Protein AF-A0A397EEF5-F1 (afdb_monomer_lite)

Structure (mmCIF, N/CA/C/O backbone):
data_AF-A0A397EEF5-F1
#
_entry.id   AF-A0A397EEF5-F1
#
loop_
_atom_site.group_PDB
_atom_site.id
_atom_site.type_symbol
_atom_site.label_atom_id
_atom_site.label_alt_id
_atom_site.label_comp_id
_atom_site.label_asym_id
_atom_site.label_entity_id
_atom_site.label_seq_id
_atom_site.pdbx_PDB_ins_code
_atom_site.Cartn_x
_atom_site.Cartn_y
_atom_site.Cartn_z
_atom_site.occupancy
_atom_site.B_iso_or_equiv
_atom_site.auth_seq_id
_atom_site.auth_comp_id
_atom_site.auth_asym_id
_atom_site.auth_atom_id
_atom_site.pdbx_PDB_model_num
ATOM 1 N N . MET A 1 1 ? -71.066 -49.960 4.486 1.00 40.59 1 MET A N 1
ATOM 2 C CA . MET A 1 1 ? -69.698 -50.215 3.985 1.00 40.59 1 MET A CA 1
ATOM 3 C C . MET A 1 1 ? -69.022 -48.864 3.769 1.00 40.59 1 MET A C 1
ATOM 5 O O . MET A 1 1 ? -69.629 -48.015 3.135 1.00 40.59 1 MET A O 1
ATOM 9 N N . GLN A 1 2 ? -67.844 -48.652 4.364 1.00 65.31 2 GLN A N 1
ATOM 10 C CA . GLN A 1 2 ? -66.868 -47.582 4.034 1.00 65.31 2 GLN A CA 1
ATOM 11 C C . GLN A 1 2 ? -66.080 -47.990 2.756 1.00 65.31 2 GLN A C 1
ATOM 13 O O . GLN A 1 2 ? -66.296 -49.126 2.320 1.00 65.31 2 GLN A O 1
ATOM 18 N N . PRO A 1 3 ? -65.114 -47.209 2.207 1.00 64.38 3 PRO A N 1
ATOM 19 C CA . PRO A 1 3 ? -64.661 -45.832 2.497 1.00 64.38 3 PRO A CA 1
ATOM 20 C C . PRO A 1 3 ? -64.877 -44.898 1.265 1.00 64.38 3 PRO A C 1
ATOM 22 O O . PRO A 1 3 ? -65.662 -45.261 0.397 1.00 64.38 3 PRO A O 1
ATOM 25 N N . SER A 1 4 ? -64.338 -43.679 1.095 1.00 52.41 4 SER A N 1
ATOM 26 C CA . SER A 1 4 ? -63.338 -42.832 1.803 1.00 52.41 4 SER A CA 1
ATOM 27 C C . SER A 1 4 ? -63.838 -41.359 1.806 1.00 52.41 4 SER A C 1
ATOM 29 O O . SER A 1 4 ? -64.879 -41.094 1.215 1.00 52.41 4 SER A O 1
ATOM 31 N N . SER A 1 5 ? -63.274 -40.321 2.446 1.00 59.09 5 SER A N 1
ATOM 32 C CA . SER A 1 5 ? -61.927 -39.954 2.940 1.00 59.09 5 SER A CA 1
ATOM 33 C C . SER A 1 5 ? -60.843 -39.684 1.887 1.00 59.09 5 SER A C 1
ATOM 35 O O . SER A 1 5 ? -60.034 -40.560 1.620 1.00 59.09 5 SER A O 1
ATOM 37 N N . PHE A 1 6 ? -60.743 -38.441 1.399 1.00 47.97 6 PHE A N 1
ATOM 38 C CA . PHE A 1 6 ? -59.454 -37.798 1.083 1.00 47.97 6 PHE A CA 1
ATOM 39 C C . PHE A 1 6 ? -59.573 -36.271 1.219 1.00 47.97 6 PHE A C 1
ATOM 41 O O . PHE A 1 6 ? -60.069 -35.582 0.331 1.00 47.97 6 PHE A O 1
ATOM 48 N N . LEU A 1 7 ? -59.125 -35.743 2.362 1.00 47.44 7 LEU A N 1
ATOM 49 C CA . LEU A 1 7 ? -58.955 -34.305 2.576 1.00 47.44 7 LEU A CA 1
ATOM 50 C C . LEU A 1 7 ? -57.662 -33.856 1.884 1.00 47.44 7 LEU A C 1
ATOM 52 O O . LEU A 1 7 ? -56.569 -34.231 2.306 1.00 47.44 7 LEU A O 1
ATOM 56 N N . LEU A 1 8 ? -57.784 -33.043 0.834 1.00 49.38 8 LEU A N 1
ATOM 57 C CA . LEU A 1 8 ? -56.652 -32.385 0.178 1.00 49.38 8 LEU A CA 1
ATOM 58 C C . LEU A 1 8 ? -56.134 -31.235 1.054 1.00 49.38 8 LEU A C 1
ATOM 60 O O . LEU A 1 8 ? -56.490 -30.073 0.873 1.00 49.38 8 LEU A O 1
ATOM 64 N N . ALA A 1 9 ? -55.275 -31.570 2.015 1.00 50.44 9 ALA A N 1
ATOM 65 C CA . ALA A 1 9 ? -54.495 -30.593 2.763 1.00 50.44 9 ALA A CA 1
ATOM 66 C C . ALA A 1 9 ? -53.357 -30.050 1.877 1.00 50.44 9 ALA A C 1
ATOM 68 O O . ALA A 1 9 ? -52.237 -30.561 1.890 1.00 50.44 9 ALA A O 1
ATOM 69 N N . THR A 1 10 ? -53.640 -29.010 1.089 1.00 56.22 10 THR A N 1
ATOM 70 C CA . THR A 1 10 ? -52.622 -28.265 0.332 1.00 56.22 10 THR A CA 1
ATOM 71 C C . THR A 1 10 ? -51.736 -27.462 1.283 1.00 56.22 10 THR A C 1
ATOM 73 O O . THR A 1 10 ? -51.996 -26.293 1.569 1.00 56.22 10 THR A O 1
ATOM 76 N N . PHE A 1 11 ? -50.684 -28.104 1.789 1.00 54.25 11 PHE A N 1
ATOM 77 C CA . PHE A 1 11 ? -49.686 -27.487 2.658 1.00 54.25 11 PHE A CA 1
ATOM 78 C C . PHE A 1 11 ? -48.719 -26.635 1.821 1.00 54.25 11 PHE A C 1
ATOM 80 O O . PHE A 1 11 ? -47.690 -27.106 1.338 1.00 54.25 11 PHE A O 1
ATOM 87 N N . LEU A 1 12 ? -49.091 -25.371 1.605 1.00 54.84 12 LEU A N 1
ATOM 88 C CA . LEU A 1 12 ? -48.297 -24.382 0.873 1.00 54.84 12 LEU A CA 1
ATOM 89 C C . LEU A 1 12 ? -47.126 -23.903 1.749 1.00 54.84 12 LEU A C 1
ATOM 91 O O . LEU A 1 12 ? -47.186 -22.864 2.406 1.00 54.84 12 LEU A O 1
ATOM 95 N N . LEU A 1 13 ? -46.062 -24.708 1.789 1.00 52.44 13 LEU A N 1
ATOM 96 C CA . LEU A 1 13 ? -44.849 -24.419 2.549 1.00 52.44 13 LEU A CA 1
ATOM 97 C C . LEU A 1 13 ? -44.034 -23.317 1.848 1.00 52.44 13 LEU A C 1
ATOM 99 O O . LEU A 1 13 ? -43.149 -23.589 1.037 1.00 52.44 13 LEU A O 1
ATOM 103 N N . LEU A 1 14 ? -44.350 -22.060 2.163 1.00 52.53 14 LEU A N 1
ATOM 104 C CA . LEU A 1 14 ? -43.579 -20.888 1.749 1.00 52.53 14 LEU A CA 1
ATOM 105 C C . LEU A 1 14 ? -42.191 -20.913 2.409 1.00 52.53 14 LEU A C 1
ATOM 107 O O . LEU A 1 14 ? -41.997 -20.405 3.513 1.00 52.53 14 LEU A O 1
ATOM 111 N N . LEU A 1 15 ? -41.214 -21.502 1.715 1.00 56.50 15 LEU A N 1
ATOM 112 C CA . LEU A 1 15 ? -39.794 -21.397 2.051 1.00 56.50 15 LEU A CA 1
ATOM 113 C C . LEU A 1 15 ? -39.304 -19.972 1.758 1.00 56.50 15 LEU A C 1
ATOM 115 O O . LEU A 1 15 ? -38.720 -19.687 0.712 1.00 56.50 15 LEU A O 1
ATOM 119 N N . SER A 1 16 ? -39.543 -19.072 2.710 1.00 56.81 16 SER A N 1
ATOM 120 C CA . SER A 1 16 ? -38.928 -17.746 2.758 1.00 56.81 16 SER A CA 1
ATOM 121 C C . SER A 1 16 ? -37.421 -17.885 2.974 1.00 56.81 16 SER A C 1
ATOM 123 O O . SER A 1 16 ? -36.928 -17.807 4.097 1.00 56.81 16 SER A O 1
ATOM 125 N N . MET A 1 17 ? -36.686 -18.098 1.882 1.00 55.38 17 MET A N 1
ATOM 126 C CA . MET A 1 17 ? -35.225 -18.054 1.830 1.00 55.38 17 MET A CA 1
ATOM 127 C C . MET A 1 17 ? -34.759 -16.608 2.028 1.00 55.38 17 MET A C 1
ATOM 129 O O . MET A 1 17 ? -34.397 -15.915 1.079 1.00 55.38 17 MET A O 1
ATOM 133 N N . THR A 1 18 ? -34.804 -16.121 3.269 1.00 54.47 18 THR A N 1
ATOM 134 C CA . THR A 1 18 ? -34.247 -14.819 3.631 1.00 54.47 18 THR A CA 1
ATOM 135 C C . THR A 1 18 ? -32.727 -14.899 3.551 1.00 54.47 18 THR A C 1
ATOM 137 O O . THR A 1 18 ? -32.063 -15.258 4.525 1.00 54.47 18 THR A O 1
ATOM 140 N N . THR A 1 19 ? -32.167 -14.557 2.391 1.00 57.12 19 THR A N 1
ATOM 141 C CA . THR A 1 19 ? -30.731 -14.323 2.212 1.00 57.12 19 THR A CA 1
ATOM 142 C C 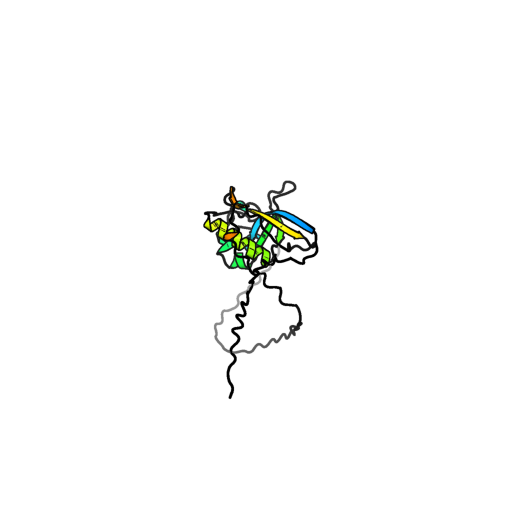. THR A 1 19 ? -30.337 -13.045 2.948 1.00 57.12 19 THR A C 1
ATOM 144 O O . THR A 1 19 ? -30.151 -11.985 2.348 1.00 57.12 19 THR A O 1
ATOM 147 N N . GLY A 1 20 ? -30.260 -13.132 4.275 1.00 51.75 20 GLY A N 1
ATOM 148 C CA . GLY A 1 20 ? -29.669 -12.094 5.100 1.00 51.75 20 GLY A CA 1
ATOM 149 C C . GLY A 1 20 ? -28.190 -11.998 4.759 1.00 51.75 20 GLY A C 1
ATOM 150 O O . GLY A 1 20 ? -27.433 -12.923 5.044 1.00 51.75 20 GLY A O 1
ATOM 151 N N . ALA A 1 21 ? -27.783 -10.889 4.145 1.00 56.00 21 ALA A N 1
ATOM 152 C CA . ALA A 1 21 ? -26.376 -10.560 4.001 1.00 56.00 21 ALA A CA 1
ATOM 153 C C . ALA A 1 21 ? -25.804 -10.328 5.405 1.00 56.00 21 ALA A C 1
ATOM 155 O O . ALA A 1 21 ? -25.990 -9.265 5.998 1.00 56.00 21 ALA A O 1
ATOM 156 N N . SER A 1 22 ? -25.151 -11.347 5.961 1.00 55.91 22 SER A N 1
ATOM 157 C CA . SER A 1 22 ? -24.428 -11.236 7.220 1.00 55.91 22 SER A CA 1
ATOM 158 C C . SER A 1 22 ? -23.254 -10.286 7.014 1.00 55.91 22 SER A C 1
ATOM 160 O O . SER A 1 22 ? -22.218 -10.681 6.478 1.00 55.91 22 SER A O 1
ATOM 162 N N . ALA A 1 23 ? -23.421 -9.028 7.427 1.00 54.56 23 ALA A N 1
ATOM 163 C CA . ALA A 1 23 ? -22.301 -8.113 7.580 1.00 54.56 23 ALA A CA 1
ATOM 164 C C . ALA A 1 23 ? -21.299 -8.779 8.529 1.00 54.56 23 ALA A C 1
ATOM 166 O O . ALA A 1 23 ? -21.629 -9.052 9.684 1.00 54.56 23 ALA A O 1
ATOM 167 N N . GLN A 1 24 ? -20.112 -9.107 8.022 1.00 57.53 24 GLN A N 1
ATOM 168 C CA . GLN A 1 24 ? -19.108 -9.823 8.795 1.00 57.53 24 GLN A CA 1
ATOM 169 C C . GLN A 1 24 ? -18.552 -8.879 9.865 1.00 57.53 24 GLN A C 1
ATOM 171 O O . GLN A 1 24 ? -17.662 -8.072 9.603 1.00 57.53 24 GLN A O 1
ATOM 176 N N . THR A 1 25 ? -19.116 -8.949 11.069 1.00 63.00 25 THR A N 1
ATOM 177 C CA . THR A 1 25 ? -18.685 -8.142 12.209 1.00 63.00 25 THR A CA 1
ATOM 178 C C . THR A 1 25 ? -17.287 -8.576 12.618 1.00 63.00 25 THR A C 1
ATOM 180 O O . THR A 1 25 ? -17.099 -9.669 13.149 1.00 63.00 25 THR A O 1
ATOM 183 N N . CYS A 1 26 ? -16.300 -7.728 12.350 1.00 80.44 26 CYS A N 1
ATOM 184 C CA . CYS A 1 26 ? -14.952 -7.934 12.848 1.00 80.44 26 CYS A CA 1
ATOM 185 C C . CYS A 1 26 ? -14.913 -7.650 14.356 1.00 80.44 26 CYS A C 1
ATOM 187 O O . CYS A 1 26 ? -15.355 -6.589 14.790 1.00 80.44 26 CYS A O 1
ATOM 189 N N . SER A 1 27 ? -14.385 -8.593 15.136 1.00 85.56 27 SER A N 1
ATOM 190 C CA . SER A 1 27 ? -14.403 -8.552 16.608 1.00 85.56 27 SER A CA 1
ATOM 191 C C . SER A 1 27 ? -13.091 -8.057 17.232 1.00 85.56 27 SER A C 1
ATOM 193 O O . SER A 1 27 ? -12.789 -8.421 18.364 1.00 85.56 27 SER A O 1
ATOM 195 N N . ALA A 1 28 ? -12.275 -7.291 16.501 1.00 90.12 28 ALA A N 1
ATOM 196 C CA . ALA A 1 28 ? -11.036 -6.745 17.055 1.00 90.12 28 ALA A CA 1
ATOM 197 C C . ALA A 1 28 ? -11.327 -5.570 18.000 1.00 90.12 28 ALA A C 1
ATOM 199 O O . ALA A 1 28 ? -12.116 -4.682 17.674 1.00 90.12 28 ALA A O 1
ATOM 200 N N . GLU A 1 29 ? -10.657 -5.550 19.150 1.00 93.19 29 GLU A N 1
ATOM 201 C CA . GLU A 1 29 ? -10.681 -4.425 20.085 1.00 93.19 29 GLU A CA 1
ATOM 202 C C . GLU A 1 29 ? -9.591 -3.415 19.711 1.00 93.19 29 GLU A C 1
ATOM 204 O O . GLU A 1 29 ? -8.467 -3.798 19.404 1.00 93.19 29 GLU A O 1
ATOM 209 N N . GLY A 1 30 ? -9.905 -2.119 19.734 1.00 95.19 30 GLY A N 1
ATOM 210 C CA . GLY A 1 30 ? -8.945 -1.076 19.382 1.00 95.19 30 GLY A CA 1
ATOM 211 C C . GLY A 1 30 ? -9.613 0.225 18.950 1.00 95.19 30 GLY A C 1
ATOM 212 O O . GLY A 1 30 ? -10.813 0.431 19.145 1.00 95.19 30 GLY A O 1
ATOM 213 N N . LYS A 1 31 ? -8.831 1.125 18.352 1.00 97.00 31 LYS A N 1
ATOM 214 C CA . LYS A 1 31 ? -9.325 2.383 17.778 1.00 97.00 31 LYS A CA 1
ATOM 215 C C . LYS A 1 31 ? -9.610 2.197 16.296 1.00 97.00 31 LYS A C 1
ATOM 217 O O . LYS A 1 31 ? -8.725 1.793 15.552 1.00 97.00 31 LYS A O 1
ATOM 222 N N . THR A 1 32 ? -10.801 2.572 15.840 1.00 97.25 32 THR A N 1
ATOM 223 C CA . THR A 1 32 ? -11.044 2.692 14.398 1.00 97.25 32 THR A CA 1
ATOM 224 C C . THR A 1 32 ? -10.199 3.833 13.836 1.00 97.25 32 THR A C 1
ATOM 226 O O . THR A 1 32 ? -10.309 4.973 14.292 1.00 97.25 32 THR A O 1
ATOM 229 N N . VAL A 1 33 ? -9.369 3.530 12.842 1.00 97.88 33 VAL A N 1
ATOM 230 C CA . VAL A 1 33 ? -8.491 4.483 12.154 1.00 97.88 33 VAL A CA 1
ATOM 231 C C . VAL A 1 33 ? -8.752 4.453 10.653 1.00 97.88 33 VAL A C 1
ATOM 233 O O . VAL A 1 33 ? -9.132 3.423 10.097 1.00 97.88 33 VAL A O 1
ATOM 236 N N . THR A 1 34 ? -8.503 5.581 9.991 1.00 98.19 34 THR A N 1
ATOM 237 C CA . THR A 1 34 ? -8.494 5.694 8.530 1.00 98.19 34 THR A CA 1
ATOM 238 C C . THR A 1 34 ? -7.192 6.359 8.107 1.00 98.19 34 THR A C 1
ATOM 240 O O . THR A 1 34 ? -6.797 7.374 8.682 1.00 98.19 34 THR A O 1
ATOM 243 N N . ALA A 1 35 ? -6.516 5.790 7.114 1.00 98.00 35 ALA A N 1
ATOM 244 C CA . ALA A 1 35 ? -5.244 6.279 6.605 1.00 98.00 35 ALA A CA 1
ATOM 245 C C . ALA A 1 35 ? -5.190 6.165 5.078 1.00 98.00 35 ALA A C 1
ATOM 247 O O . ALA A 1 35 ? -5.694 5.203 4.504 1.00 98.00 35 ALA A O 1
ATOM 248 N N . THR A 1 36 ? -4.546 7.130 4.428 1.00 98.06 36 THR A N 1
ATOM 249 C CA . THR A 1 36 ? -4.288 7.115 2.983 1.00 98.06 36 THR A CA 1
ATOM 250 C C . THR A 1 36 ? -2.792 6.979 2.745 1.00 98.06 36 THR A C 1
ATOM 252 O O . THR A 1 36 ? -1.993 7.589 3.456 1.00 98.06 36 THR A O 1
ATOM 255 N N . GLY A 1 37 ? -2.418 6.168 1.762 1.00 98.12 37 GLY A N 1
ATOM 256 C CA . GLY A 1 37 ? -1.029 5.826 1.488 1.00 98.12 37 GLY A CA 1
ATOM 257 C C . GLY A 1 37 ? -0.888 4.954 0.246 1.00 98.12 37 GLY A C 1
ATOM 258 O O . GLY A 1 37 ? -1.881 4.668 -0.422 1.00 98.12 37 GLY A O 1
ATOM 259 N N . PHE A 1 38 ? 0.332 4.509 -0.047 1.00 98.56 38 PHE A N 1
ATOM 260 C CA . PHE A 1 38 ? 0.569 3.480 -1.063 1.00 98.56 38 PHE A CA 1
ATOM 261 C C . PHE A 1 38 ? 0.560 2.095 -0.428 1.00 98.56 38 PHE A C 1
ATOM 263 O O . PHE A 1 38 ? 1.118 1.902 0.649 1.00 98.56 38 PHE A O 1
ATOM 270 N N . ILE A 1 39 ? -0.063 1.130 -1.095 1.00 98.56 39 ILE A N 1
ATOM 271 C CA . ILE A 1 39 ? 0.023 -0.277 -0.724 1.00 98.56 39 ILE A CA 1
ATOM 272 C C . ILE A 1 39 ? 1.176 -0.913 -1.505 1.00 98.56 39 ILE A C 1
ATOM 274 O O . ILE A 1 39 ? 1.250 -0.791 -2.728 1.00 98.56 39 ILE A O 1
ATOM 278 N N . MET A 1 40 ? 2.074 -1.585 -0.788 1.00 98.06 40 MET A N 1
ATOM 279 C CA . MET A 1 40 ? 3.280 -2.211 -1.336 1.00 98.06 40 MET A CA 1
ATOM 280 C C . MET A 1 40 ? 3.561 -3.544 -0.635 1.00 98.06 40 MET A C 1
ATOM 282 O O . MET A 1 40 ? 3.276 -3.691 0.556 1.00 98.06 40 MET A O 1
ATOM 286 N N . ASP A 1 41 ? 4.113 -4.512 -1.365 1.00 98.19 41 ASP A N 1
ATOM 287 C CA . ASP A 1 41 ? 4.530 -5.804 -0.821 1.00 98.19 41 ASP A CA 1
ATOM 288 C C . ASP A 1 41 ? 5.816 -5.728 0.009 1.00 98.19 41 ASP A C 1
ATOM 290 O O . ASP A 1 41 ? 6.724 -4.948 -0.289 1.00 98.19 41 ASP A O 1
ATOM 294 N N . ASN A 1 42 ? 5.889 -6.557 1.056 1.00 98.19 42 ASN A N 1
ATOM 295 C CA . ASN A 1 42 ? 7.040 -6.585 1.961 1.00 98.19 42 ASN A CA 1
ATOM 296 C C . ASN A 1 42 ? 8.336 -6.950 1.224 1.00 98.19 42 ASN A C 1
ATOM 298 O O . ASN A 1 42 ? 9.369 -6.349 1.496 1.00 98.19 42 ASN A O 1
ATOM 302 N N . LEU A 1 43 ? 8.286 -7.869 0.250 1.00 97.31 43 LEU A N 1
ATOM 303 C CA . LEU A 1 43 ? 9.478 -8.287 -0.490 1.00 97.31 43 LEU A CA 1
ATOM 304 C C . LEU A 1 43 ? 10.141 -7.121 -1.235 1.00 97.31 43 LEU A C 1
ATOM 306 O O . LEU A 1 43 ? 11.357 -6.967 -1.150 1.00 97.31 43 LEU A O 1
ATOM 310 N N . CYS A 1 44 ? 9.377 -6.285 -1.943 1.00 95.69 44 CYS A N 1
ATOM 311 C CA . CYS A 1 44 ? 9.954 -5.105 -2.586 1.00 95.69 44 CYS A CA 1
ATOM 312 C C . CYS A 1 44 ? 10.535 -4.128 -1.551 1.00 95.69 44 CYS A C 1
ATOM 314 O O . CYS A 1 44 ? 11.634 -3.618 -1.759 1.00 95.69 44 CYS A O 1
ATOM 316 N N . ILE A 1 45 ? 9.866 -3.909 -0.413 1.00 96.44 45 ILE A N 1
ATOM 317 C CA . ILE A 1 45 ? 10.398 -3.065 0.672 1.00 96.44 45 ILE A CA 1
ATOM 318 C C . ILE A 1 45 ? 11.756 -3.601 1.163 1.00 96.44 45 ILE A C 1
ATOM 320 O O . ILE A 1 45 ? 12.728 -2.843 1.195 1.00 96.44 45 ILE A O 1
ATOM 324 N N . ASP A 1 46 ? 11.848 -4.903 1.446 1.00 96.56 46 ASP A N 1
ATOM 325 C CA . ASP A 1 46 ? 13.057 -5.579 1.940 1.00 96.56 46 ASP A CA 1
ATOM 326 C C . ASP A 1 46 ? 14.210 -5.598 0.916 1.00 96.56 46 ASP A C 1
ATOM 328 O O . ASP A 1 46 ? 15.383 -5.554 1.292 1.00 96.56 46 ASP A O 1
ATOM 332 N N . LEU A 1 47 ? 13.902 -5.616 -0.388 1.00 94.38 47 LEU A N 1
ATOM 333 C CA . LEU A 1 47 ? 14.892 -5.513 -1.470 1.00 94.38 47 LEU A CA 1
ATOM 334 C C . LEU A 1 47 ? 15.506 -4.107 -1.612 1.00 94.38 47 LEU A C 1
ATOM 336 O O . LEU A 1 47 ? 16.475 -3.941 -2.361 1.00 94.38 47 LEU A O 1
ATOM 340 N N . VAL A 1 48 ? 14.970 -3.097 -0.912 1.00 91.94 48 VAL A N 1
ATOM 341 C CA . VAL A 1 48 ? 15.347 -1.666 -0.946 1.00 91.94 48 VAL A CA 1
ATOM 342 C C . VAL A 1 48 ? 15.092 -0.971 -2.292 1.00 91.94 48 VAL A C 1
ATOM 344 O O . VAL A 1 48 ? 14.740 0.207 -2.304 1.00 91.94 48 VAL A O 1
ATOM 347 N N . ASN A 1 49 ? 15.216 -1.675 -3.418 1.00 94.12 49 ASN A N 1
ATOM 348 C CA . ASN A 1 49 ? 14.870 -1.214 -4.762 1.00 94.12 49 ASN A CA 1
ATOM 349 C C . ASN A 1 49 ? 13.738 -2.071 -5.340 1.00 94.12 49 ASN A C 1
ATOM 351 O O . ASN A 1 49 ? 13.629 -3.255 -5.019 1.00 94.12 49 ASN A O 1
ATOM 355 N N . LEU A 1 50 ? 12.909 -1.475 -6.198 1.00 91.88 50 LEU A N 1
ATOM 356 C CA . LEU A 1 50 ? 11.765 -2.164 -6.797 1.00 91.88 50 LEU A CA 1
ATOM 357 C C . LEU A 1 50 ? 12.250 -3.325 -7.677 1.00 91.88 50 LEU A C 1
ATOM 359 O O . LEU A 1 50 ? 13.181 -3.165 -8.468 1.00 91.88 50 LEU A O 1
ATOM 363 N N . MET A 1 51 ? 11.621 -4.497 -7.561 1.00 89.94 51 MET A N 1
ATOM 364 C CA . MET A 1 51 ? 12.070 -5.696 -8.282 1.00 89.94 51 MET A CA 1
ATOM 365 C C . MET A 1 51 ? 11.884 -5.570 -9.807 1.00 89.94 51 MET A C 1
ATOM 367 O O . MET A 1 51 ? 12.679 -6.097 -10.584 1.00 89.94 51 MET A O 1
ATOM 371 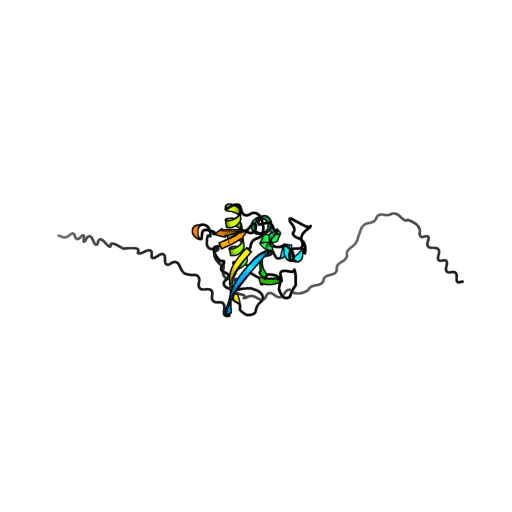N N . ASP A 1 52 ? 10.844 -4.852 -10.229 1.00 83.00 52 ASP A N 1
ATOM 372 C CA . ASP A 1 52 ? 10.501 -4.511 -11.613 1.00 83.00 52 ASP A CA 1
ATOM 373 C C . ASP A 1 52 ? 11.220 -3.249 -12.128 1.00 83.00 52 ASP A C 1
ATOM 375 O O . ASP A 1 52 ? 11.401 -3.090 -13.336 1.00 83.00 52 ASP A O 1
ATOM 379 N N . ASN A 1 53 ? 11.672 -2.368 -11.228 1.00 89.75 53 ASN A N 1
ATOM 380 C CA . ASN A 1 53 ? 12.452 -1.175 -11.557 1.00 89.75 53 ASN A CA 1
ATOM 381 C C . ASN A 1 53 ? 13.611 -0.947 -10.560 1.00 89.75 53 ASN A C 1
ATOM 383 O O . ASN A 1 53 ? 13.544 -0.044 -9.720 1.00 89.75 53 ASN A O 1
ATOM 387 N N . PRO A 1 54 ? 14.728 -1.691 -10.683 1.00 91.44 54 PRO A N 1
ATOM 388 C CA . PRO A 1 54 ? 15.821 -1.676 -9.704 1.00 91.44 54 PRO A CA 1
ATOM 389 C C . PRO A 1 54 ? 16.627 -0.365 -9.660 1.00 91.44 54 PRO A C 1
ATOM 391 O O . PRO A 1 54 ? 17.602 -0.272 -8.919 1.00 91.44 54 PRO A O 1
ATOM 394 N N . THR A 1 55 ? 16.248 0.649 -10.447 1.00 94.00 55 THR A N 1
ATOM 395 C CA . THR A 1 55 ? 16.826 2.003 -10.376 1.00 94.00 55 THR A CA 1
ATOM 396 C C . THR A 1 55 ? 16.131 2.909 -9.358 1.00 94.00 55 THR A C 1
ATOM 398 O O . THR A 1 55 ? 16.653 3.978 -9.043 1.00 94.00 55 THR A O 1
ATOM 401 N N . VAL A 1 56 ? 14.970 2.494 -8.841 1.00 93.69 56 VAL A N 1
ATOM 402 C CA . VAL A 1 56 ? 14.150 3.266 -7.903 1.00 93.69 56 VAL A CA 1
ATOM 403 C C . VAL A 1 56 ? 14.076 2.543 -6.564 1.00 93.69 56 VAL A C 1
ATOM 405 O O . VAL A 1 56 ? 13.738 1.359 -6.498 1.00 93.69 56 VAL A O 1
ATOM 408 N N . LYS A 1 57 ? 14.358 3.278 -5.485 1.00 94.31 57 LYS A N 1
ATOM 409 C CA . LYS A 1 57 ? 14.191 2.777 -4.122 1.00 94.31 57 LYS A CA 1
ATOM 410 C C . LYS A 1 57 ? 12.720 2.752 -3.731 1.00 94.31 57 LYS A C 1
ATOM 412 O O . LYS A 1 57 ? 11.979 3.704 -3.978 1.00 94.31 57 LYS A O 1
ATOM 417 N N . THR A 1 58 ? 12.324 1.695 -3.042 1.00 92.44 58 THR A N 1
ATOM 418 C CA . THR A 1 58 ? 10.921 1.367 -2.754 1.00 92.44 58 THR A CA 1
ATOM 419 C C . THR A 1 58 ? 10.220 2.396 -1.878 1.00 92.44 58 THR A C 1
ATOM 421 O O . THR A 1 58 ? 9.094 2.789 -2.170 1.00 92.44 58 THR A O 1
ATOM 424 N N . LEU A 1 59 ? 10.917 2.906 -0.862 1.00 96.06 59 LEU A N 1
ATOM 425 C CA . LEU A 1 59 ? 10.409 3.955 0.023 1.00 96.06 59 LEU A CA 1
ATOM 426 C C . LEU A 1 59 ? 10.637 5.386 -0.501 1.00 96.06 59 LEU A C 1
ATOM 428 O O . LEU A 1 59 ? 10.200 6.321 0.159 1.00 96.06 59 LEU A O 1
ATOM 432 N N . GLU A 1 60 ? 11.290 5.586 -1.655 1.00 95.62 60 GLU A N 1
ATOM 433 C CA . GLU A 1 60 ? 11.410 6.913 -2.300 1.00 95.62 60 GLU A CA 1
ATOM 434 C C . GLU A 1 60 ? 10.381 7.112 -3.425 1.00 95.62 60 GLU A C 1
ATOM 436 O O . GLU A 1 60 ? 9.901 8.229 -3.590 1.00 95.62 60 GLU A O 1
ATOM 441 N N . GLY A 1 61 ? 10.026 6.054 -4.169 1.00 93.81 61 GLY A N 1
ATOM 442 C CA . GLY A 1 61 ? 9.095 6.131 -5.307 1.00 93.81 61 GLY A CA 1
ATOM 443 C C . GLY A 1 61 ? 8.067 4.992 -5.376 1.00 93.81 61 GLY A C 1
ATOM 444 O O . GLY A 1 61 ? 8.063 4.243 -6.359 1.00 93.81 61 GLY A O 1
ATOM 445 N N . PRO A 1 62 ? 7.189 4.808 -4.371 1.00 96.19 62 PRO A N 1
ATOM 446 C CA . PRO A 1 62 ? 6.151 3.775 -4.408 1.00 96.19 62 PRO A CA 1
ATOM 447 C C . PRO A 1 62 ? 5.102 3.996 -5.512 1.00 96.19 62 PRO A C 1
ATOM 449 O O . PRO A 1 62 ? 4.422 3.050 -5.911 1.00 96.19 62 PRO A O 1
ATOM 452 N N . GLU A 1 63 ? 4.979 5.210 -6.052 1.00 96.19 63 GLU A N 1
ATOM 453 C CA . GLU A 1 63 ? 4.075 5.538 -7.158 1.00 96.19 63 GLU A CA 1
ATOM 454 C C . GLU A 1 63 ? 4.487 4.937 -8.512 1.00 96.19 63 GLU A C 1
ATOM 456 O O . GLU A 1 63 ? 3.657 4.879 -9.418 1.00 96.19 63 GLU A O 1
ATOM 461 N N . VAL A 1 64 ? 5.731 4.460 -8.660 1.00 96.31 64 VAL A N 1
ATOM 462 C CA . VAL A 1 64 ? 6.188 3.760 -9.877 1.00 96.31 64 VAL A CA 1
ATOM 463 C C . VAL A 1 64 ? 6.282 2.239 -9.722 1.00 96.31 64 VAL A C 1
ATOM 465 O O . VAL A 1 64 ? 6.653 1.572 -10.688 1.00 96.31 64 VAL A O 1
ATOM 468 N N . HIS A 1 65 ? 5.908 1.692 -8.558 1.00 96.31 65 HIS A N 1
ATOM 469 C CA . HIS A 1 65 ? 5.803 0.246 -8.320 1.00 96.31 65 HIS A CA 1
ATOM 470 C C . HIS A 1 65 ? 4.737 -0.377 -9.222 1.00 96.31 65 HIS A C 1
ATOM 472 O O . HIS A 1 65 ? 3.583 0.060 -9.184 1.00 96.31 65 HIS A O 1
ATOM 478 N N . SER A 1 66 ? 5.076 -1.371 -10.047 1.00 96.75 66 SER A N 1
ATOM 479 C CA . SER A 1 66 ? 4.079 -1.963 -10.941 1.00 96.75 66 SER A CA 1
ATOM 480 C C . SER A 1 66 ? 3.030 -2.775 -10.185 1.00 96.75 66 SER A C 1
ATOM 482 O O . SER A 1 66 ? 3.334 -3.638 -9.358 1.00 96.75 66 SER A O 1
ATOM 484 N N . ILE A 1 67 ? 1.769 -2.597 -10.585 1.00 97.25 67 ILE A N 1
ATOM 485 C CA . ILE A 1 67 ? 0.657 -3.432 -10.128 1.00 97.25 67 ILE A CA 1
ATOM 486 C C . ILE A 1 67 ? 0.914 -4.917 -10.447 1.00 97.25 67 ILE A C 1
ATOM 488 O O . ILE A 1 67 ? 0.446 -5.767 -9.699 1.00 97.25 67 ILE A O 1
ATOM 492 N N . HIS A 1 68 ? 1.721 -5.247 -11.468 1.00 95.94 68 HIS A N 1
ATOM 493 C CA . HIS A 1 68 ? 2.170 -6.615 -11.769 1.00 95.94 68 HIS A CA 1
ATOM 494 C C . HIS A 1 68 ? 2.771 -7.336 -10.546 1.00 95.94 68 HIS A C 1
ATOM 496 O O . HIS A 1 68 ? 2.415 -8.486 -10.268 1.00 95.94 68 HIS A O 1
ATOM 502 N N . CYS A 1 69 ? 3.615 -6.651 -9.768 1.00 96.56 69 CYS A N 1
ATOM 503 C CA . CYS A 1 69 ? 4.199 -7.197 -8.542 1.00 96.56 69 CYS A CA 1
ATOM 504 C C . CYS A 1 69 ? 3.138 -7.473 -7.468 1.00 96.56 69 CYS A C 1
ATOM 506 O O . CYS A 1 69 ? 3.189 -8.498 -6.793 1.00 96.56 69 CYS A O 1
ATOM 508 N N . LEU A 1 70 ? 2.117 -6.619 -7.376 1.00 97.62 70 LEU A N 1
ATOM 509 C CA . LEU A 1 70 ? 1.015 -6.750 -6.419 1.00 97.62 70 LEU A CA 1
ATOM 510 C C . LEU A 1 70 ? -0.027 -7.820 -6.795 1.00 97.62 70 LEU A C 1
ATOM 512 O O . LEU A 1 70 ? -0.950 -8.056 -6.012 1.00 97.62 70 LEU A O 1
ATOM 516 N N . VAL A 1 71 ? 0.048 -8.445 -7.977 1.00 97.81 71 VAL A N 1
ATOM 517 C CA . VAL A 1 71 ? -1.026 -9.339 -8.464 1.00 97.81 71 VAL A CA 1
ATOM 518 C C . VAL A 1 71 ? -0.555 -10.653 -9.093 1.00 97.81 71 VAL A C 1
ATOM 520 O O . VAL A 1 71 ? -1.221 -11.667 -8.867 1.00 97.81 71 VAL A O 1
ATOM 523 N N . ASP A 1 72 ? 0.558 -10.666 -9.834 1.00 96.94 72 ASP A N 1
ATOM 524 C CA . ASP A 1 72 ? 1.031 -11.845 -10.582 1.00 96.94 72 ASP A CA 1
ATOM 525 C C . ASP A 1 72 ? 2.324 -12.442 -10.008 1.00 96.94 72 ASP A C 1
ATOM 527 O O . ASP A 1 72 ? 2.523 -13.659 -10.056 1.00 96.94 72 ASP A O 1
ATOM 531 N N . VAL A 1 73 ? 3.224 -11.605 -9.477 1.00 97.38 73 VAL A N 1
ATOM 532 C CA . VAL A 1 73 ? 4.516 -12.063 -8.950 1.00 97.38 73 VAL A CA 1
ATOM 533 C C . VAL A 1 73 ? 4.293 -12.793 -7.630 1.00 97.38 73 VAL A C 1
ATOM 535 O O . VAL A 1 73 ? 4.150 -12.180 -6.573 1.00 97.38 73 VAL A O 1
ATOM 538 N N . LYS A 1 74 ? 4.295 -14.129 -7.683 1.00 97.62 74 LYS A N 1
ATOM 539 C CA . LYS A 1 74 ? 3.977 -14.976 -6.526 1.00 97.62 74 LYS A CA 1
ATOM 540 C C . LYS A 1 74 ? 4.788 -14.638 -5.269 1.00 97.62 74 LYS A C 1
ATOM 542 O O . LYS A 1 74 ? 4.205 -14.600 -4.198 1.00 97.62 74 LYS A O 1
ATOM 547 N N . SER A 1 75 ? 6.087 -14.361 -5.376 1.00 97.69 75 SER A N 1
ATOM 548 C CA . SER A 1 75 ? 6.924 -14.032 -4.211 1.00 97.69 75 SER A CA 1
ATOM 549 C C . SER A 1 75 ? 6.556 -12.696 -3.552 1.00 97.69 75 SER A C 1
ATOM 551 O O . SER A 1 75 ? 6.591 -12.600 -2.330 1.00 97.69 75 SER A O 1
ATOM 553 N N . CYS A 1 76 ? 6.150 -11.692 -4.335 1.00 97.81 76 CYS A N 1
ATOM 554 C CA . CYS A 1 76 ? 5.631 -10.419 -3.829 1.00 97.81 76 CYS A CA 1
ATOM 555 C C . CYS A 1 76 ? 4.262 -10.619 -3.160 1.00 97.81 76 CYS A C 1
ATOM 557 O O . CYS A 1 76 ? 4.073 -10.226 -2.011 1.00 97.81 76 CYS A O 1
ATOM 559 N N . VAL A 1 77 ? 3.340 -11.320 -3.829 1.00 98.31 77 VAL A N 1
ATOM 560 C CA . VAL A 1 77 ? 2.007 -11.667 -3.298 1.00 98.31 77 VAL A CA 1
ATOM 561 C C . VAL A 1 77 ? 2.101 -12.457 -1.984 1.00 98.31 77 VAL A C 1
ATOM 563 O O . VAL A 1 77 ? 1.447 -12.107 -1.002 1.00 98.31 77 VAL A O 1
ATOM 566 N N . ASP A 1 78 ? 2.930 -13.504 -1.946 1.00 98.25 78 ASP A N 1
ATOM 567 C CA . ASP A 1 78 ? 3.124 -14.362 -0.771 1.00 98.25 78 ASP A CA 1
ATOM 568 C C . ASP A 1 78 ? 3.780 -13.609 0.402 1.00 98.25 78 ASP A C 1
ATOM 570 O O . ASP A 1 78 ? 3.595 -14.002 1.553 1.00 98.25 78 ASP A O 1
ATOM 574 N N . SER A 1 79 ? 4.515 -12.519 0.136 1.00 98.44 79 SER A N 1
ATOM 575 C CA . SER A 1 79 ? 5.138 -11.693 1.182 1.00 98.44 79 SER A CA 1
ATOM 576 C C . SER A 1 79 ? 4.150 -10.817 1.961 1.00 98.44 79 SER A C 1
ATOM 578 O O . SER A 1 79 ? 4.537 -10.223 2.966 1.00 98.44 79 SER A O 1
ATOM 580 N N . LEU A 1 80 ? 2.874 -10.766 1.547 1.00 98.62 80 LEU A N 1
ATOM 581 C CA . LEU A 1 80 ? 1.834 -9.875 2.080 1.00 98.62 80 LEU A CA 1
ATOM 582 C C . LEU A 1 80 ? 2.162 -8.384 1.888 1.00 98.62 80 LEU A C 1
ATOM 584 O O . LEU A 1 80 ? 3.259 -8.008 1.473 1.00 98.62 80 LEU A O 1
ATOM 588 N N . TYR A 1 81 ? 1.182 -7.521 2.160 1.00 98.75 81 TYR A N 1
ATOM 589 C CA . TYR A 1 81 ? 1.257 -6.092 1.864 1.00 98.75 81 TYR A CA 1
ATOM 590 C C . TYR A 1 81 ? 1.227 -5.217 3.116 1.00 98.75 81 TYR A C 1
ATOM 592 O O . TYR A 1 81 ? 0.716 -5.582 4.181 1.00 98.75 81 TYR A O 1
ATOM 600 N N . THR A 1 82 ? 1.746 -4.012 2.933 1.00 98.62 82 THR A N 1
ATOM 601 C CA . THR A 1 82 ? 1.800 -2.930 3.913 1.00 98.62 82 THR A CA 1
ATOM 602 C C . THR A 1 82 ? 1.048 -1.718 3.374 1.00 98.62 82 THR A C 1
ATOM 604 O O . THR A 1 82 ? 0.896 -1.569 2.160 1.00 98.62 82 THR A O 1
ATOM 607 N N . LEU A 1 83 ? 0.596 -0.839 4.265 1.00 98.75 83 LEU A N 1
ATOM 608 C CA . LEU A 1 83 ? 0.221 0.529 3.924 1.00 98.75 83 LEU A CA 1
ATOM 609 C C . LEU A 1 83 ? 1.373 1.464 4.297 1.00 98.75 83 LEU A C 1
ATOM 611 O O . LEU A 1 83 ? 1.736 1.569 5.471 1.00 98.75 83 LEU A O 1
ATOM 615 N N . LEU A 1 84 ? 1.901 2.181 3.311 1.00 98.56 84 LEU A N 1
ATOM 616 C CA . LEU A 1 84 ? 2.945 3.184 3.471 1.00 98.56 84 LEU A CA 1
ATOM 617 C C . LEU A 1 84 ? 2.340 4.570 3.729 1.00 98.56 84 LEU A C 1
ATOM 619 O O . LEU A 1 84 ? 1.602 5.091 2.893 1.00 98.56 84 LEU A O 1
ATOM 623 N N . ALA A 1 85 ? 2.684 5.195 4.854 1.00 97.25 85 ALA A N 1
ATOM 624 C CA . ALA A 1 85 ? 2.405 6.606 5.104 1.00 97.25 85 ALA A CA 1
ATOM 625 C C . ALA A 1 85 ? 3.305 7.505 4.232 1.00 97.25 85 ALA A C 1
ATOM 627 O O . ALA A 1 85 ? 4.470 7.151 4.009 1.00 97.25 85 ALA A O 1
ATOM 628 N N . PRO A 1 86 ? 2.798 8.666 3.768 1.00 95.00 86 PRO A N 1
ATOM 629 C CA . PRO A 1 86 ? 3.605 9.651 3.053 1.00 95.00 86 PRO A CA 1
ATOM 630 C C . PRO A 1 86 ? 4.774 10.165 3.912 1.00 95.00 86 PRO A C 1
ATOM 632 O O . PRO A 1 86 ? 4.715 10.068 5.140 1.00 95.00 86 PRO A O 1
ATOM 635 N N . PRO A 1 87 ? 5.824 10.735 3.296 1.00 94.75 87 PRO A N 1
ATOM 636 C CA . PRO A 1 87 ? 6.948 11.292 4.036 1.00 94.75 87 PRO A CA 1
ATOM 637 C C . PRO A 1 87 ? 6.525 12.420 4.988 1.00 94.75 87 PRO A C 1
ATOM 639 O O . PRO A 1 87 ? 5.795 13.338 4.611 1.00 94.75 87 PRO A O 1
ATOM 642 N N . GLU A 1 88 ? 7.033 12.380 6.219 1.00 91.81 88 GLU A N 1
ATOM 643 C CA . GLU A 1 88 ? 6.811 13.404 7.246 1.00 91.81 88 GLU A CA 1
ATOM 644 C C . GLU A 1 88 ? 8.131 14.092 7.643 1.00 91.81 88 GLU A C 1
ATOM 646 O O . GLU A 1 88 ? 9.226 13.612 7.346 1.00 91.81 88 GLU A O 1
ATOM 651 N N . ASN A 1 89 ? 8.040 15.227 8.347 1.00 87.00 89 ASN A N 1
ATOM 652 C CA . ASN A 1 89 ? 9.177 15.916 8.983 1.00 87.00 89 ASN A CA 1
ATOM 653 C C . ASN A 1 89 ? 10.343 16.298 8.040 1.00 87.00 89 ASN A C 1
ATOM 655 O O . ASN A 1 89 ? 11.495 16.361 8.464 1.00 87.00 89 ASN A O 1
ATOM 659 N N . GLY A 1 90 ? 10.053 16.569 6.762 1.00 84.25 90 GLY A N 1
ATOM 660 C CA . GLY A 1 90 ? 11.066 16.923 5.757 1.00 84.25 90 GLY A CA 1
ATOM 661 C C . GLY A 1 90 ? 11.858 15.732 5.204 1.00 84.25 90 GLY A C 1
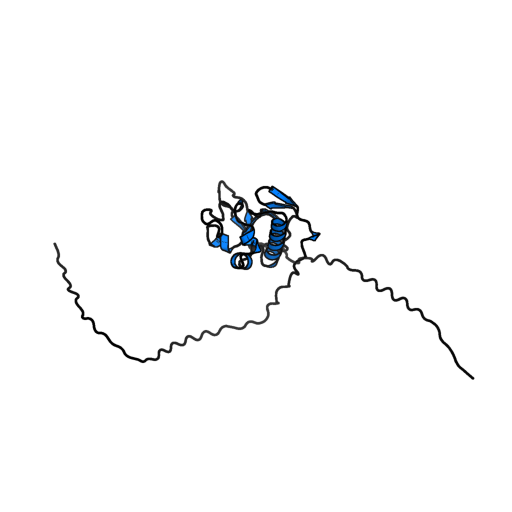ATOM 662 O O . GLY A 1 90 ? 12.840 15.932 4.493 1.00 84.25 90 GLY A O 1
ATOM 663 N N . SER A 1 91 ? 11.439 14.503 5.517 1.00 91.19 91 SER A N 1
ATOM 664 C CA . SER A 1 91 ? 11.895 13.293 4.834 1.00 91.19 91 SER A CA 1
ATOM 665 C C . SER A 1 91 ? 11.379 13.249 3.390 1.00 91.19 91 SER A C 1
ATOM 667 O O . SER A 1 91 ? 10.313 13.784 3.095 1.00 91.19 91 SER A O 1
ATOM 669 N N . ASN A 1 92 ? 12.096 12.534 2.520 1.00 91.00 92 ASN A N 1
ATOM 670 C CA . ASN A 1 92 ? 11.592 12.086 1.213 1.00 91.00 92 ASN A CA 1
ATOM 671 C C . ASN A 1 92 ? 11.150 10.608 1.240 1.00 91.00 92 ASN A C 1
ATOM 673 O O . ASN A 1 92 ? 10.698 10.086 0.228 1.00 91.00 92 ASN A O 1
ATOM 677 N N . LEU A 1 93 ? 11.316 9.925 2.380 1.00 95.31 93 LEU A N 1
ATOM 678 C CA . LEU A 1 93 ? 11.004 8.508 2.545 1.00 95.31 93 LEU A CA 1
ATOM 679 C C . LEU A 1 93 ? 9.589 8.306 3.077 1.00 95.31 93 LEU A C 1
ATOM 681 O O . LEU A 1 93 ? 9.239 8.828 4.139 1.00 95.31 93 LEU A O 1
ATOM 685 N N . TYR A 1 94 ? 8.824 7.483 2.367 1.00 97.38 94 TYR A N 1
ATOM 686 C CA . TYR A 1 94 ? 7.626 6.838 2.884 1.00 97.38 94 TYR A CA 1
ATOM 687 C C . TYR A 1 94 ? 7.993 5.903 4.042 1.00 97.38 94 TYR A C 1
ATOM 689 O O . TYR A 1 94 ? 9.113 5.396 4.131 1.00 97.38 94 TYR A O 1
ATOM 697 N N . THR A 1 95 ? 7.041 5.651 4.937 1.00 96.94 95 THR A N 1
ATOM 698 C CA . THR A 1 95 ? 7.247 4.775 6.102 1.00 96.94 95 THR A CA 1
ATOM 699 C C . THR A 1 95 ? 6.135 3.743 6.208 1.00 96.94 95 THR A C 1
ATOM 701 O O . THR A 1 95 ? 4.987 4.032 5.883 1.00 96.94 95 THR A O 1
ATOM 704 N N . VAL A 1 96 ? 6.451 2.529 6.666 1.00 97.69 96 VAL A N 1
ATOM 705 C CA . VAL A 1 96 ? 5.430 1.510 6.945 1.00 97.69 96 VAL A CA 1
ATOM 706 C C . VAL A 1 96 ? 4.527 2.016 8.070 1.00 97.69 96 VAL A C 1
ATOM 708 O O . VAL A 1 96 ? 4.992 2.249 9.184 1.00 97.69 96 VAL A O 1
ATOM 711 N N . LYS A 1 97 ? 3.237 2.196 7.771 1.00 97.88 97 LYS A N 1
ATOM 712 C CA . LYS A 1 97 ? 2.223 2.612 8.745 1.00 97.88 97 LYS A CA 1
ATOM 713 C C . LYS A 1 97 ? 1.571 1.411 9.417 1.00 97.88 97 LYS A C 1
ATOM 715 O O . LYS A 1 97 ? 1.433 1.404 10.633 1.00 97.88 97 LYS A O 1
ATOM 720 N N . TYR A 1 98 ? 1.176 0.424 8.613 1.00 98.62 98 TYR A N 1
ATOM 721 C CA . TYR A 1 98 ? 0.531 -0.806 9.065 1.00 98.62 98 TYR A CA 1
ATOM 722 C C . TYR A 1 98 ? 0.858 -1.972 8.128 1.00 98.62 98 TYR A C 1
ATOM 724 O O . TYR A 1 98 ? 0.821 -1.813 6.906 1.00 98.62 98 TYR A O 1
ATOM 732 N N . GLN A 1 99 ? 1.053 -3.163 8.688 1.00 98.62 99 GLN A N 1
ATOM 733 C CA . GLN A 1 99 ? 0.887 -4.418 7.958 1.00 98.62 99 GLN A CA 1
ATOM 734 C C . GLN A 1 99 ? -0.611 -4.656 7.726 1.00 98.62 99 GLN A C 1
ATOM 736 O O . GLN A 1 99 ? -1.424 -4.393 8.613 1.00 98.62 99 GLN A O 1
ATOM 741 N N . LEU A 1 100 ? -0.994 -5.177 6.559 1.00 98.44 100 LEU A N 1
ATOM 742 C CA . LEU A 1 100 ? -2.400 -5.482 6.255 1.00 98.44 100 LEU A CA 1
ATOM 743 C C . LEU A 1 100 ? -2.810 -6.916 6.641 1.00 98.44 100 LEU A C 1
ATOM 745 O O . LEU A 1 100 ? -3.979 -7.284 6.501 1.00 98.44 100 LEU A O 1
ATOM 749 N N . GLY A 1 101 ? -1.859 -7.738 7.095 1.00 97.12 101 GLY A N 1
ATOM 750 C CA . GLY A 1 101 ? -2.081 -9.147 7.424 1.00 97.12 101 GLY A CA 1
ATOM 751 C C . GLY A 1 101 ? -2.577 -9.967 6.229 1.00 97.12 101 GLY A C 1
ATOM 752 O O . GLY A 1 101 ? -2.623 -9.492 5.092 1.00 97.12 101 GLY A O 1
ATOM 753 N N . VAL A 1 102 ? -2.982 -11.216 6.464 1.00 96.88 102 VAL A N 1
ATOM 754 C CA . VAL A 1 102 ? -3.469 -12.100 5.385 1.00 96.88 102 VAL A CA 1
ATOM 755 C C . VAL A 1 102 ? -4.768 -11.568 4.766 1.00 96.88 102 VAL A C 1
ATOM 757 O O . VAL A 1 102 ? -4.871 -11.447 3.546 1.00 96.88 102 VAL A O 1
ATOM 760 N N . ALA A 1 103 ? -5.752 -11.203 5.595 1.00 95.06 103 ALA A N 1
ATOM 761 C CA . ALA A 1 103 ? -7.070 -10.774 5.125 1.00 95.06 103 ALA A CA 1
ATOM 762 C C . ALA A 1 103 ? -7.032 -9.421 4.389 1.00 95.06 103 ALA A C 1
ATOM 764 O O . ALA A 1 103 ? -7.611 -9.291 3.310 1.00 95.06 103 ALA A O 1
ATOM 765 N N . GLY A 1 104 ? -6.317 -8.427 4.931 1.00 97.12 104 GLY A N 1
ATOM 766 C CA . GLY A 1 104 ? -6.183 -7.119 4.292 1.00 97.12 104 GLY A CA 1
ATOM 767 C C . GLY A 1 104 ? -5.328 -7.163 3.026 1.00 97.12 104 GLY A C 1
ATOM 768 O O . GLY A 1 104 ? -5.670 -6.495 2.054 1.00 97.12 104 GLY A O 1
ATOM 769 N N . SER A 1 105 ? -4.285 -8.001 2.979 1.00 98.50 105 SER A N 1
ATOM 770 C CA . SER A 1 105 ? -3.500 -8.203 1.749 1.00 98.50 105 SER A CA 1
ATOM 771 C C . SER A 1 105 ? -4.320 -8.886 0.654 1.00 98.50 105 SER A C 1
ATOM 773 O O . SER A 1 105 ? -4.254 -8.471 -0.500 1.00 98.50 105 SER A O 1
ATOM 775 N N . ALA A 1 106 ? -5.154 -9.875 0.995 1.00 97.50 106 ALA A N 1
ATOM 776 C CA . ALA A 1 106 ? -6.055 -10.509 0.031 1.00 97.50 106 ALA A CA 1
ATOM 777 C C . ALA A 1 106 ? -7.098 -9.521 -0.530 1.00 97.50 106 ALA A C 1
ATOM 779 O O . ALA A 1 106 ? -7.339 -9.500 -1.739 1.00 97.50 106 ALA A O 1
ATOM 780 N N . LEU A 1 107 ? -7.663 -8.654 0.321 1.00 96.81 107 LEU A N 1
ATOM 781 C CA . LEU A 1 107 ? -8.559 -7.576 -0.109 1.00 96.81 107 LEU A CA 1
ATOM 782 C C . LEU A 1 107 ? -7.839 -6.579 -1.031 1.00 96.81 107 LEU A C 1
ATOM 784 O O . LEU A 1 107 ? -8.329 -6.266 -2.115 1.00 96.81 107 LEU A O 1
ATOM 788 N N . ALA A 1 108 ? -6.654 -6.119 -0.633 1.00 98.00 108 ALA A N 1
ATOM 789 C CA . ALA A 1 108 ? -5.848 -5.190 -1.414 1.00 98.00 108 ALA A CA 1
ATOM 790 C C . ALA A 1 108 ? -5.402 -5.784 -2.764 1.00 98.00 108 ALA A C 1
ATOM 792 O O . ALA A 1 108 ? -5.462 -5.083 -3.773 1.00 98.00 108 ALA A O 1
ATOM 793 N N . LYS A 1 109 ? -5.057 -7.081 -2.823 1.00 98.12 109 LYS A N 1
ATOM 794 C CA . LYS A 1 109 ? -4.770 -7.798 -4.080 1.00 98.12 109 LYS A CA 1
ATOM 795 C C . LYS A 1 109 ? -5.969 -7.754 -5.018 1.00 98.12 109 LYS A C 1
ATOM 797 O O . LYS A 1 109 ? -5.808 -7.433 -6.190 1.00 98.12 109 LYS A O 1
ATOM 802 N N . ASN A 1 110 ? -7.169 -8.022 -4.506 1.00 97.00 110 ASN A N 1
ATOM 803 C CA . ASN A 1 110 ? -8.378 -7.989 -5.321 1.00 97.00 110 ASN A CA 1
ATOM 804 C C . ASN A 1 110 ? -8.706 -6.576 -5.841 1.00 97.00 110 ASN A C 1
ATOM 806 O O . ASN A 1 110 ? -9.172 -6.424 -6.972 1.00 97.00 110 ASN A O 1
ATOM 810 N N . TYR A 1 111 ? -8.417 -5.529 -5.063 1.00 97.56 111 TYR A N 1
ATOM 811 C CA . TYR A 1 111 ? -8.537 -4.147 -5.536 1.00 97.56 111 TYR A CA 1
ATOM 812 C C . TYR A 1 111 ? -7.483 -3.816 -6.606 1.00 97.56 111 TYR A C 1
ATOM 814 O O . TYR A 1 111 ? -7.828 -3.207 -7.616 1.00 97.56 111 TYR A O 1
ATOM 822 N N . ALA A 1 112 ? -6.234 -4.260 -6.437 1.00 97.81 112 ALA A N 1
ATOM 823 C CA . ALA A 1 112 ? -5.166 -4.086 -7.423 1.00 97.81 112 ALA A CA 1
ATOM 824 C C . ALA A 1 112 ? -5.462 -4.836 -8.741 1.00 97.81 112 ALA A C 1
ATOM 826 O O . ALA A 1 112 ? -5.274 -4.289 -9.827 1.00 97.81 112 ALA A O 1
ATOM 827 N N . GLU A 1 113 ? -6.015 -6.052 -8.668 1.00 97.38 113 GLU A N 1
ATOM 828 C CA . GLU A 1 113 ? -6.513 -6.807 -9.827 1.00 97.38 113 GLU A CA 1
ATOM 829 C C . GLU A 1 113 ? -7.614 -6.044 -10.573 1.00 97.38 113 GLU A C 1
ATOM 831 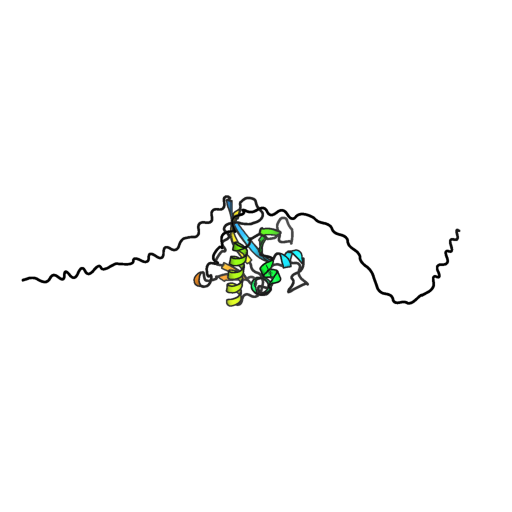O O . GLU A 1 113 ? -7.542 -5.902 -11.794 1.00 97.38 113 GLU A O 1
ATOM 836 N N . ASN A 1 114 ? -8.605 -5.518 -9.847 1.00 96.44 114 ASN A N 1
ATOM 837 C CA . ASN A 1 114 ? -9.683 -4.714 -10.423 1.00 96.44 114 ASN A CA 1
ATOM 838 C C . ASN A 1 114 ? -9.160 -3.411 -11.051 1.00 96.44 114 ASN A C 1
ATOM 840 O O . ASN A 1 114 ? -9.591 -3.048 -12.143 1.00 96.44 114 ASN A O 1
ATOM 844 N N . ALA A 1 115 ? -8.207 -2.730 -10.409 1.00 96.69 115 ALA A N 1
ATOM 845 C CA . ALA A 1 115 ? -7.588 -1.525 -10.954 1.00 96.69 115 ALA A CA 1
ATOM 846 C C . ALA A 1 115 ? -6.835 -1.811 -12.265 1.00 96.69 115 ALA A C 1
ATOM 848 O O . ALA A 1 115 ? -7.001 -1.089 -13.249 1.00 96.69 115 ALA A O 1
ATOM 849 N N . ARG A 1 116 ? -6.090 -2.923 -12.319 1.00 96.88 116 ARG A N 1
ATOM 850 C CA . ARG A 1 116 ? -5.419 -3.400 -13.535 1.00 96.88 116 ARG A CA 1
ATOM 851 C C . ARG A 1 116 ? -6.394 -3.735 -14.664 1.00 96.88 116 ARG A C 1
ATOM 853 O O . ARG A 1 116 ? -6.129 -3.392 -15.812 1.00 96.88 116 ARG A O 1
ATOM 860 N N . LEU A 1 117 ? -7.532 -4.369 -14.364 1.00 95.62 117 LEU A N 1
ATOM 861 C CA . LEU A 1 117 ? -8.568 -4.666 -15.369 1.00 95.62 117 LEU A CA 1
ATOM 862 C C . LEU A 1 117 ? -9.165 -3.401 -16.012 1.00 95.62 117 LEU A C 1
ATOM 864 O O . LEU A 1 117 ? -9.680 -3.472 -17.125 1.00 95.62 117 LEU A O 1
ATOM 868 N N . LEU A 1 118 ? -9.073 -2.252 -15.337 1.00 95.50 118 LEU A N 1
ATOM 869 C CA . LEU A 1 118 ? -9.485 -0.942 -15.849 1.00 95.50 118 LEU A CA 1
ATOM 870 C C . LEU A 1 118 ? -8.323 -0.140 -16.474 1.00 95.50 118 LEU A C 1
ATOM 872 O O . LEU A 1 118 ? -8.504 1.028 -16.813 1.00 95.50 118 LEU A O 1
ATOM 876 N N . GLY A 1 119 ? -7.153 -0.763 -16.656 1.00 95.50 119 GLY A N 1
ATOM 877 C CA . GLY A 1 119 ? -5.987 -0.173 -17.321 1.00 95.50 119 GLY A CA 1
ATOM 878 C C . GLY A 1 119 ? -4.962 0.491 -16.399 1.00 95.50 119 GLY A C 1
ATOM 879 O O . GLY A 1 119 ? -4.105 1.202 -16.910 1.00 95.50 119 GLY A O 1
ATOM 880 N N . GLY A 1 120 ? -5.036 0.285 -15.078 1.00 97.00 120 GLY A N 1
ATOM 881 C CA . GLY A 1 120 ? -3.998 0.746 -14.152 1.00 97.00 120 GLY A CA 1
ATOM 882 C C . GLY A 1 120 ? -2.696 -0.057 -14.283 1.00 97.00 120 GLY A C 1
ATOM 883 O O . GLY A 1 120 ? -2.739 -1.291 -14.297 1.00 97.00 120 GLY A O 1
ATOM 884 N N . GLU A 1 121 ? -1.545 0.618 -14.327 1.00 97.06 121 GLU A N 1
ATOM 885 C CA . GLU A 1 121 ? -0.227 -0.017 -14.494 1.00 97.06 121 GLU A CA 1
ATOM 886 C C . GLU A 1 121 ? 0.679 0.092 -13.257 1.00 97.06 121 GLU A C 1
ATOM 888 O O . GLU A 1 121 ? 1.323 -0.900 -12.884 1.00 97.06 121 GLU A O 1
ATOM 893 N N . LYS A 1 122 ? 0.772 1.277 -12.635 1.00 97.50 122 LYS A N 1
ATOM 894 C CA . LYS A 1 122 ? 1.772 1.587 -11.595 1.00 97.50 122 LYS A CA 1
ATOM 895 C C . LYS A 1 122 ? 1.230 2.446 -10.461 1.00 97.50 122 LYS A C 1
ATOM 897 O O . LYS A 1 122 ? 0.378 3.306 -10.666 1.00 97.50 122 LYS A O 1
ATOM 902 N N . GLY A 1 123 ? 1.801 2.238 -9.277 1.00 96.62 123 GLY A N 1
ATOM 903 C CA . GLY A 1 123 ? 1.420 2.900 -8.039 1.00 96.62 123 GLY A CA 1
ATOM 904 C C . GLY A 1 123 ? 0.040 2.441 -7.587 1.00 96.62 123 GLY A C 1
ATOM 905 O O . GLY A 1 123 ? -0.929 2.520 -8.332 1.00 96.62 123 GLY A O 1
ATOM 906 N N . PHE A 1 124 ? -0.078 1.959 -6.355 1.00 98.38 124 PHE A N 1
ATOM 907 C CA . PHE A 1 124 ? -1.367 1.523 -5.821 1.00 98.38 124 PHE A CA 1
ATOM 908 C C . PHE A 1 124 ? -1.704 2.290 -4.542 1.00 98.38 124 PHE A C 1
ATOM 910 O O . PHE A 1 124 ? -1.523 1.817 -3.422 1.00 98.38 124 PHE A O 1
ATOM 917 N N . GLY A 1 125 ? -2.137 3.537 -4.724 1.00 98.44 125 GLY A N 1
ATOM 918 C CA . GLY A 1 125 ? -2.593 4.407 -3.648 1.00 98.44 125 GLY A CA 1
ATOM 919 C C . GLY A 1 125 ? -3.994 4.016 -3.181 1.00 98.44 125 GLY A C 1
ATOM 920 O O . GLY A 1 125 ? -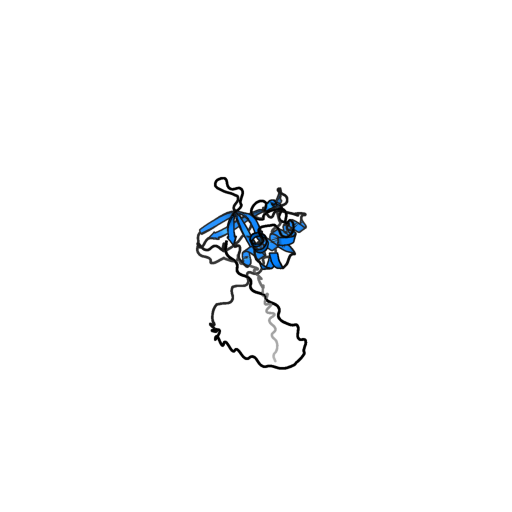4.896 3.841 -3.996 1.00 98.44 125 GLY A O 1
ATOM 921 N N . ALA A 1 126 ? -4.208 3.906 -1.875 1.00 98.25 126 ALA A N 1
ATOM 922 C CA . ALA A 1 126 ? -5.501 3.549 -1.303 1.00 98.25 126 ALA A CA 1
ATOM 923 C C . ALA A 1 126 ? -5.767 4.299 0.006 1.00 98.25 126 ALA A C 1
ATOM 925 O O . ALA A 1 126 ? -4.851 4.619 0.766 1.00 98.25 126 ALA A O 1
ATOM 926 N N . THR A 1 127 ? -7.049 4.526 0.290 1.00 98.44 127 THR A N 1
ATOM 927 C CA . THR A 1 127 ? -7.518 4.874 1.635 1.00 98.44 127 THR A CA 1
ATOM 928 C C . THR A 1 127 ? -8.013 3.603 2.308 1.00 98.44 127 THR A C 1
ATOM 930 O O . THR A 1 127 ? -8.919 2.946 1.794 1.00 98.44 127 THR A O 1
ATOM 933 N N . VAL A 1 128 ? -7.420 3.270 3.448 1.00 98.12 128 VAL A N 1
ATOM 934 C CA . VAL A 1 128 ? -7.692 2.069 4.236 1.00 98.12 128 VAL A CA 1
ATOM 935 C C . VAL A 1 128 ? -8.314 2.475 5.569 1.00 98.12 128 VAL A C 1
ATOM 937 O O . VAL A 1 128 ? -7.816 3.382 6.234 1.00 98.12 128 VAL A O 1
ATOM 940 N N . THR A 1 129 ? -9.375 1.783 5.974 1.00 98.00 129 THR A N 1
ATOM 941 C CA . THR A 1 129 ? -9.998 1.901 7.298 1.00 98.00 129 THR A CA 1
ATOM 942 C C . THR A 1 129 ? -9.919 0.557 8.011 1.00 98.00 129 THR A C 1
ATOM 944 O O . THR A 1 129 ? -10.158 -0.484 7.398 1.00 98.00 129 THR A O 1
ATOM 947 N N . GLY A 1 130 ? -9.606 0.565 9.303 1.00 96.88 130 GLY A N 1
ATOM 948 C CA . GLY A 1 130 ? -9.513 -0.645 10.118 1.00 96.88 130 GLY A CA 1
ATOM 949 C C . GLY A 1 130 ? -9.467 -0.332 11.611 1.00 96.88 130 GLY A C 1
ATOM 950 O O . GLY A 1 130 ? -9.748 0.794 12.020 1.00 96.88 130 GLY A O 1
ATOM 951 N N . VAL A 1 131 ? -9.115 -1.330 12.417 1.00 97.62 131 VAL A N 1
ATOM 952 C CA . VAL A 1 131 ? -8.969 -1.233 13.874 1.00 97.62 131 VAL A CA 1
ATOM 953 C C . VAL A 1 131 ? -7.493 -1.364 14.244 1.00 97.62 131 VAL A C 1
ATOM 955 O O . VAL A 1 131 ? -6.856 -2.371 13.939 1.00 97.62 131 VAL A O 1
ATOM 958 N N . ASP A 1 132 ? -6.971 -0.327 14.889 1.00 97.56 132 ASP A N 1
ATOM 959 C CA . ASP A 1 132 ? -5.637 -0.256 15.480 1.00 97.56 132 ASP A CA 1
ATOM 960 C C . ASP A 1 132 ? -5.723 -0.721 16.943 1.00 97.56 132 ASP A C 1
ATOM 962 O O . ASP A 1 132 ? -6.298 -0.036 17.799 1.00 97.56 132 ASP A O 1
ATOM 966 N N . ASP A 1 133 ? -5.197 -1.917 17.205 1.00 96.75 133 ASP A N 1
ATOM 967 C CA . ASP A 1 133 ? -5.121 -2.560 18.523 1.00 96.75 133 ASP A CA 1
ATOM 968 C C . ASP A 1 133 ? -3.798 -2.252 19.260 1.00 96.75 133 ASP A C 1
ATOM 970 O O . ASP A 1 133 ? -3.527 -2.798 20.330 1.00 96.75 133 ASP A O 1
ATOM 974 N N . GLY A 1 134 ? -2.967 -1.359 18.706 1.00 97.00 134 GLY A N 1
ATOM 975 C CA . GLY A 1 134 ? -1.613 -1.072 19.175 1.00 97.00 134 GLY A CA 1
ATOM 976 C C . GLY A 1 134 ? -0.539 -2.031 18.648 1.00 97.00 134 GLY A C 1
ATOM 977 O O . GLY A 1 134 ? 0.632 -1.861 18.995 1.00 97.00 134 GLY A O 1
ATOM 978 N N . THR A 1 135 ? -0.891 -3.022 17.819 1.00 96.81 135 THR A N 1
ATOM 979 C CA . THR A 1 135 ? 0.078 -3.862 17.099 1.00 96.81 135 THR A CA 1
ATOM 980 C C . THR A 1 135 ? 0.403 -3.289 15.709 1.00 96.81 135 THR A C 1
ATOM 982 O O . THR A 1 135 ? -0.333 -2.450 15.193 1.00 96.81 135 THR A O 1
ATOM 985 N N . PRO A 1 136 ? 1.492 -3.734 15.048 1.00 97.50 136 PRO A N 1
ATOM 986 C CA . PRO A 1 136 ? 1.818 -3.277 13.695 1.00 97.50 136 PRO A CA 1
ATOM 987 C C . PRO A 1 136 ? 0.819 -3.703 12.607 1.00 97.50 136 PRO A C 1
ATOM 989 O O . PRO A 1 136 ? 0.917 -3.206 11.488 1.00 97.50 136 PRO A O 1
ATOM 992 N N . GLU A 1 137 ? -0.094 -4.644 12.876 1.00 98.00 137 GLU A N 1
ATOM 993 C CA . GLU A 1 137 ? -1.053 -5.144 11.886 1.00 98.00 137 GLU A CA 1
ATOM 994 C C . GLU A 1 137 ? -2.428 -4.505 12.083 1.00 98.00 137 GLU A C 1
ATOM 996 O O . GLU A 1 137 ? -3.085 -4.723 13.100 1.00 98.00 137 GLU A O 1
ATOM 1001 N N . LEU A 1 138 ? -2.902 -3.779 11.070 1.00 97.94 138 LEU A N 1
ATOM 1002 C CA . LEU A 1 138 ? -4.236 -3.194 11.087 1.00 97.94 138 LEU A CA 1
ATOM 1003 C C . LEU A 1 138 ? -5.289 -4.304 10.978 1.00 97.94 138 LEU A C 1
ATOM 1005 O O . LEU A 1 138 ? -5.305 -5.071 10.014 1.00 97.94 138 LEU A O 1
ATOM 1009 N N . LYS A 1 139 ? -6.203 -4.378 11.946 1.00 96.38 139 LYS A N 1
ATOM 1010 C CA . LYS A 1 139 ? -7.300 -5.353 11.951 1.00 96.38 139 LYS A CA 1
ATOM 1011 C C . LYS A 1 139 ? -8.497 -4.818 11.167 1.00 96.38 139 LYS A C 1
ATOM 1013 O O . LYS A 1 139 ? -8.596 -3.626 10.891 1.00 96.38 139 LYS A O 1
ATOM 1018 N N . CYS A 1 140 ? -9.445 -5.692 10.825 1.00 94.88 140 CYS A N 1
ATOM 1019 C CA . CYS A 1 140 ? -10.723 -5.296 10.210 1.00 94.88 140 CYS A CA 1
ATOM 1020 C C . CYS A 1 140 ? -10.585 -4.452 8.924 1.00 94.88 140 CYS A C 1
ATOM 1022 O O . CYS A 1 140 ? -11.380 -3.543 8.688 1.00 94.88 140 CYS A O 1
ATOM 1024 N N . VAL A 1 141 ? -9.551 -4.729 8.122 1.00 96.62 141 VAL A N 1
ATOM 1025 C CA . VAL A 1 141 ? -9.158 -3.922 6.960 1.00 96.62 141 VAL A CA 1
ATOM 1026 C C . VAL A 1 141 ? -10.290 -3.806 5.938 1.00 96.62 141 VAL A C 1
ATOM 1028 O O . VAL A 1 141 ? -10.822 -4.802 5.450 1.00 96.62 141 VAL A O 1
ATOM 1031 N N . THR A 1 142 ? -10.600 -2.569 5.567 1.00 96.12 142 THR A N 1
ATOM 1032 C CA . THR A 1 142 ? -11.501 -2.187 4.476 1.00 96.12 142 THR A CA 1
ATOM 1033 C C . THR A 1 142 ? -10.826 -1.119 3.621 1.00 96.12 142 THR A C 1
ATOM 1035 O O . THR A 1 142 ? -10.074 -0.293 4.138 1.00 96.12 142 THR A O 1
ATOM 1038 N N . LEU A 1 143 ? -11.066 -1.129 2.309 1.00 96.56 143 LEU A N 1
ATOM 1039 C CA . LEU A 1 143 ? -10.527 -0.138 1.374 1.00 96.56 143 LEU A CA 1
ATOM 1040 C C . LEU A 1 143 ? -11.654 0.759 0.848 1.00 96.56 143 LEU A C 1
ATOM 1042 O O . LEU A 1 143 ? -12.777 0.306 0.626 1.00 96.56 143 LEU A O 1
ATOM 1046 N N . SER A 1 144 ? -11.340 2.031 0.612 1.00 96.50 144 SER A N 1
ATOM 1047 C CA . SER A 1 144 ? -12.178 2.924 -0.189 1.00 96.50 144 SER A CA 1
ATOM 1048 C C . SER A 1 144 ? -12.286 2.398 -1.619 1.00 96.50 144 SER A C 1
ATOM 1050 O O . SER A 1 144 ? -11.287 1.989 -2.208 1.00 96.50 144 SER A O 1
ATOM 1052 N N . ASN A 1 145 ? -13.479 2.480 -2.211 1.00 95.44 145 ASN A N 1
ATOM 1053 C CA . ASN A 1 145 ? -13.712 2.074 -3.599 1.00 95.44 145 ASN A CA 1
ATOM 1054 C C . ASN A 1 145 ? -12.949 2.926 -4.628 1.00 95.44 145 ASN A C 1
ATOM 1056 O O . ASN A 1 145 ? -12.878 2.550 -5.791 1.00 95.44 145 ASN A O 1
ATOM 1060 N N . THR A 1 146 ? -12.401 4.073 -4.225 1.00 96.69 146 THR A N 1
ATOM 1061 C CA . THR A 1 146 ? -11.576 4.925 -5.079 1.00 96.69 146 THR A CA 1
ATOM 1062 C C . THR A 1 146 ? -10.122 4.791 -4.655 1.00 96.69 146 THR A C 1
ATOM 1064 O O . THR A 1 146 ? -9.748 5.197 -3.552 1.00 96.69 146 THR A O 1
ATOM 1067 N N . VAL A 1 147 ? -9.329 4.211 -5.551 1.00 97.81 147 VAL A N 1
ATOM 1068 C CA . VAL A 1 147 ? -7.874 4.052 -5.444 1.00 97.81 147 VAL A CA 1
ATOM 1069 C C . VAL A 1 147 ? -7.180 5.097 -6.321 1.00 97.81 147 VAL A C 1
ATOM 1071 O O . VAL A 1 147 ? -7.832 5.775 -7.114 1.00 97.81 147 VAL A O 1
ATOM 1074 N N . VAL A 1 148 ? -5.865 5.244 -6.192 1.00 98.31 148 VAL A N 1
ATOM 1075 C CA . VAL A 1 148 ? -5.036 6.084 -7.062 1.00 98.31 148 VAL A CA 1
ATOM 1076 C C . VAL A 1 148 ? -4.034 5.190 -7.779 1.00 98.31 148 VAL A C 1
ATOM 1078 O O . VAL A 1 148 ? -3.183 4.587 -7.130 1.00 98.31 148 VAL A O 1
ATOM 1081 N N . VAL A 1 149 ? -4.135 5.125 -9.105 1.00 97.88 149 VAL A N 1
ATOM 1082 C CA . VAL A 1 149 ? -3.209 4.393 -9.983 1.00 97.88 149 VAL A CA 1
ATOM 1083 C C . VAL A 1 149 ? -2.752 5.310 -11.111 1.00 97.88 149 VAL A C 1
ATOM 1085 O O . VAL A 1 149 ? -3.508 6.174 -11.555 1.00 97.88 149 VAL A O 1
ATOM 1088 N N . ASP A 1 150 ? -1.489 5.204 -11.514 1.00 97.38 150 ASP A N 1
ATOM 1089 C CA . ASP A 1 150 ? -0.845 6.066 -12.516 1.00 97.38 150 ASP A CA 1
ATOM 1090 C C . ASP A 1 150 ? -1.016 7.572 -12.214 1.00 97.38 150 ASP A C 1
ATOM 1092 O O . ASP A 1 150 ? -1.208 8.411 -13.101 1.00 97.38 150 ASP A O 1
ATOM 1096 N N . GLY A 1 151 ? -1.007 7.907 -10.916 1.00 96.81 151 GLY A N 1
ATOM 1097 C CA . GLY A 1 151 ? -1.232 9.256 -10.388 1.00 96.81 151 GLY A CA 1
ATOM 1098 C C . GLY A 1 151 ? -2.675 9.774 -10.495 1.00 96.81 151 GLY A C 1
ATOM 1099 O O . GLY A 1 151 ? -2.904 10.963 -10.276 1.00 96.81 151 GLY A O 1
ATOM 1100 N N . LYS A 1 152 ? -3.654 8.926 -10.840 1.00 97.19 152 LYS A N 1
ATOM 1101 C CA . LYS A 1 152 ? -5.050 9.315 -11.105 1.00 97.19 152 LYS A CA 1
ATOM 1102 C C . LYS A 1 152 ? -6.039 8.550 -10.218 1.00 97.19 152 LYS A C 1
ATOM 1104 O O . LYS A 1 152 ? -5.874 7.346 -10.029 1.00 97.19 152 LYS A O 1
ATOM 1109 N N . PRO A 1 153 ? -7.101 9.203 -9.710 1.00 97.31 153 PRO A N 1
ATOM 1110 C CA . PRO A 1 153 ? -8.197 8.503 -9.054 1.00 97.31 153 PRO A CA 1
ATOM 1111 C C . PRO A 1 153 ? -8.900 7.538 -10.014 1.00 97.31 153 PRO A C 1
ATOM 1113 O O . PRO A 1 153 ? -9.270 7.918 -11.126 1.00 97.31 153 PRO A O 1
ATOM 1116 N N . LEU A 1 154 ? -9.133 6.314 -9.550 1.00 96.50 154 LEU A N 1
ATOM 1117 C CA . LEU A 1 154 ? -9.858 5.265 -10.250 1.00 96.50 154 LEU A CA 1
ATOM 1118 C C . LEU A 1 154 ? -10.901 4.668 -9.300 1.00 96.50 154 LEU A C 1
ATOM 1120 O O . LEU A 1 154 ? -10.561 4.084 -8.270 1.00 96.50 154 LEU A O 1
ATOM 1124 N N . THR A 1 155 ? -12.180 4.828 -9.637 1.00 95.56 155 THR A N 1
ATOM 1125 C CA . THR A 1 155 ? -13.287 4.265 -8.854 1.00 95.56 155 THR A CA 1
ATOM 1126 C C . THR A 1 155 ? -13.600 2.853 -9.335 1.00 95.56 155 THR A C 1
ATOM 1128 O O . THR A 1 155 ? -13.956 2.632 -10.492 1.00 95.56 155 THR A O 1
ATOM 1131 N N . LEU A 1 156 ? -13.483 1.900 -8.420 1.00 92.88 156 LEU A N 1
ATOM 1132 C CA . LEU A 1 156 ? -13.723 0.482 -8.620 1.00 92.88 156 LEU A CA 1
ATOM 1133 C C . LEU A 1 156 ? -15.168 0.130 -8.231 1.00 92.88 156 LEU A C 1
ATOM 1135 O O . LEU A 1 156 ? -15.741 0.699 -7.297 1.00 92.88 156 LEU A O 1
ATOM 1139 N N . SER A 1 157 ? -15.772 -0.820 -8.944 1.00 84.69 157 SER A N 1
ATOM 1140 C CA . SER A 1 157 ? -17.126 -1.287 -8.639 1.00 84.69 157 SER A CA 1
ATOM 1141 C C . SER A 1 157 ? -17.091 -2.369 -7.565 1.00 84.69 157 SER A C 1
ATOM 1143 O O . SER A 1 157 ? -16.464 -3.407 -7.757 1.00 84.69 157 SER A O 1
ATOM 1145 N N . LEU A 1 158 ? -17.832 -2.189 -6.466 1.00 69.12 158 LEU A N 1
ATOM 1146 C CA . LEU A 1 158 ? -17.929 -3.223 -5.426 1.00 69.12 158 LEU A CA 1
ATOM 1147 C C . LEU A 1 158 ? -18.537 -4.535 -5.960 1.00 69.12 158 LEU A C 1
ATOM 1149 O O . LEU A 1 158 ? -18.299 -5.593 -5.389 1.00 69.12 158 LEU A O 1
ATOM 1153 N N . SER A 1 159 ? -19.274 -4.497 -7.076 1.00 63.00 159 SER A N 1
ATOM 1154 C CA . SER A 1 159 ? -19.847 -5.693 -7.709 1.00 63.00 159 SER A CA 1
ATOM 1155 C C . SER A 1 159 ? -18.808 -6.622 -8.352 1.00 63.00 159 SER A C 1
ATOM 1157 O O . SER A 1 159 ? -19.137 -7.774 -8.625 1.00 63.00 159 SER A O 1
ATOM 1159 N N . SER A 1 160 ? -17.583 -6.151 -8.621 1.00 53.19 160 SER A N 1
ATOM 1160 C CA . SER A 1 160 ? -16.468 -6.976 -9.124 1.00 53.19 160 SER A CA 1
ATOM 1161 C C . SER A 1 160 ? -15.451 -7.350 -8.036 1.00 53.19 160 SER A C 1
ATOM 1163 O O . SER A 1 160 ? -14.463 -8.037 -8.304 1.00 53.19 160 SER A O 1
ATOM 1165 N N . MET A 1 161 ? -15.721 -6.955 -6.789 1.00 59.06 161 MET A N 1
ATOM 1166 C CA . MET A 1 161 ? -14.981 -7.371 -5.602 1.00 59.06 161 MET A CA 1
ATOM 1167 C C . MET A 1 161 ? -15.746 -8.476 -4.889 1.00 59.06 161 MET A C 1
ATOM 1169 O O . MET A 1 161 ? -16.558 -8.231 -3.997 1.00 59.06 161 MET A O 1
ATOM 1173 N N . PHE A 1 162 ? -15.488 -9.719 -5.295 1.00 51.06 162 PHE A N 1
ATOM 1174 C CA . PHE A 1 162 ? -15.980 -10.869 -4.545 1.00 51.06 162 PHE A CA 1
ATOM 1175 C C . PHE A 1 162 ? -15.422 -10.809 -3.116 1.00 51.06 162 PHE A C 1
ATOM 1177 O O . PHE A 1 162 ? -14.210 -10.634 -2.954 1.00 51.06 162 PHE A O 1
ATOM 1184 N N . PRO A 1 163 ? -16.259 -10.958 -2.073 1.00 46.62 163 PRO A N 1
ATOM 1185 C CA . PRO A 1 163 ? -15.761 -11.004 -0.710 1.00 46.62 163 PRO A CA 1
ATOM 1186 C C . PRO A 1 163 ? -14.849 -12.222 -0.576 1.00 46.62 163 PRO A C 1
ATOM 1188 O O . PRO A 1 163 ? -15.302 -13.362 -0.701 1.00 46.62 163 PRO A O 1
ATOM 1191 N N . VAL A 1 164 ? -13.561 -11.982 -0.323 1.00 52.06 164 VAL A N 1
ATOM 1192 C CA . VAL A 1 164 ? -12.641 -13.050 0.068 1.00 52.06 164 VAL A CA 1
ATOM 1193 C C . VAL A 1 164 ? -13.200 -13.643 1.363 1.00 52.06 164 VAL A C 1
ATOM 1195 O O . VAL A 1 164 ? -13.348 -12.895 2.334 1.00 52.06 164 VAL A O 1
ATOM 1198 N N . PRO A 1 165 ? -13.546 -14.944 1.413 1.00 41.53 165 PRO A N 1
ATOM 1199 C CA . PRO A 1 165 ? -13.977 -15.551 2.658 1.00 41.53 165 PRO A CA 1
ATOM 1200 C C . PRO A 1 165 ? -12.821 -15.434 3.647 1.00 41.53 165 PRO A C 1
ATOM 1202 O O . PRO A 1 165 ? -11.739 -15.979 3.429 1.00 41.53 165 PRO A O 1
ATOM 1205 N N . SER A 1 166 ? -13.051 -14.686 4.723 1.00 50.03 166 SER A N 1
ATOM 1206 C CA . SER A 1 166 ? -12.096 -14.546 5.812 1.00 50.03 166 SER A CA 1
ATOM 1207 C C . SER A 1 166 ? -12.033 -15.871 6.559 1.00 50.03 166 SER A C 1
ATOM 1209 O O . SER A 1 166 ? -12.743 -16.061 7.547 1.00 50.03 166 SER A O 1
ATOM 1211 N N . THR A 1 167 ? -11.208 -16.799 6.073 1.00 42.66 167 THR A N 1
ATOM 1212 C CA . THR A 1 167 ? -10.921 -18.053 6.766 1.00 42.66 167 THR A CA 1
ATOM 1213 C C . THR A 1 167 ? -10.455 -17.710 8.173 1.00 42.66 167 THR A C 1
ATOM 1215 O O . THR A 1 167 ? -9.406 -17.090 8.350 1.00 42.66 167 THR A O 1
ATOM 1218 N N . ALA A 1 168 ? -11.275 -18.060 9.165 1.00 41.34 168 ALA A N 1
ATOM 1219 C CA . ALA A 1 168 ? -10.945 -17.852 10.565 1.00 41.34 168 ALA A CA 1
ATOM 1220 C C . ALA A 1 168 ? -9.594 -18.510 10.875 1.00 41.34 168 ALA A C 1
ATOM 1222 O O . ALA A 1 168 ? -9.281 -19.577 10.338 1.00 41.34 168 ALA A O 1
ATOM 1223 N N . ALA A 1 169 ? -8.797 -17.865 11.728 1.00 45.25 169 ALA A N 1
ATOM 1224 C CA . ALA A 1 169 ? -7.529 -18.427 12.166 1.00 45.25 169 ALA A CA 1
ATOM 1225 C C . ALA A 1 169 ? -7.756 -19.837 12.751 1.00 45.25 169 ALA A C 1
ATOM 1227 O O . ALA A 1 169 ? -8.720 -20.023 13.500 1.00 45.25 169 ALA A O 1
ATOM 1228 N N . PRO A 1 170 ? -6.907 -20.831 12.429 1.00 43.38 170 PRO A N 1
ATOM 1229 C CA . PRO A 1 170 ? -6.975 -22.121 13.095 1.00 43.38 170 PRO A CA 1
ATOM 1230 C C . PRO A 1 170 ? -6.672 -21.920 14.580 1.00 43.38 170 PRO A C 1
ATOM 1232 O O . PRO A 1 170 ? -5.648 -21.338 14.942 1.00 43.38 170 PRO A O 1
ATOM 1235 N N . ASP A 1 171 ? -7.589 -22.390 15.420 1.00 38.78 171 ASP A N 1
ATOM 1236 C CA . ASP A 1 171 ? -7.517 -22.239 16.869 1.00 38.78 171 ASP A CA 1
ATOM 1237 C C . ASP A 1 171 ? -6.235 -22.880 17.426 1.00 38.78 171 ASP A C 1
ATOM 1239 O O . ASP A 1 171 ? -5.856 -24.004 17.073 1.00 38.78 171 ASP A O 1
ATOM 1243 N N . ALA A 1 172 ? -5.528 -22.143 18.280 1.00 49.12 172 ALA A N 1
ATOM 1244 C CA . ALA A 1 172 ? -4.184 -22.491 18.713 1.00 49.12 172 ALA A CA 1
ATOM 1245 C C . ALA A 1 172 ? -4.222 -23.488 19.880 1.00 49.12 172 ALA A C 1
ATOM 1247 O O . ALA A 1 172 ? -4.001 -23.126 21.033 1.00 49.12 172 ALA A O 1
ATOM 1248 N N . THR A 1 173 ? -4.456 -24.771 19.592 1.00 47.00 173 THR A N 1
ATOM 1249 C CA . THR A 1 173 ? -4.219 -25.857 20.561 1.00 47.00 173 THR A CA 1
ATOM 1250 C C . THR A 1 173 ? -3.602 -27.089 19.901 1.00 47.00 173 THR A C 1
ATOM 1252 O O . THR A 1 173 ? -4.295 -28.007 19.475 1.00 47.00 173 THR A O 1
ATOM 1255 N N . THR A 1 174 ? -2.267 -27.134 19.871 1.00 38.41 174 THR A N 1
ATOM 1256 C CA . THR A 1 174 ? -1.454 -28.238 20.430 1.00 38.41 174 THR A CA 1
ATOM 1257 C C . THR A 1 174 ? 0.023 -27.856 20.337 1.00 38.41 174 THR A C 1
ATOM 1259 O O . THR A 1 174 ? 0.582 -27.732 19.250 1.00 38.41 174 THR A O 1
ATOM 1262 N N . VAL A 1 175 ? 0.673 -27.692 21.490 1.00 49.44 175 VAL A N 1
ATOM 1263 C CA . VAL A 1 175 ? 2.131 -27.541 21.574 1.00 49.44 175 VAL A CA 1
ATOM 1264 C C . VAL A 1 175 ? 2.783 -28.889 21.265 1.00 49.44 175 VAL A C 1
ATOM 1266 O O . VAL A 1 175 ? 2.601 -29.847 22.013 1.00 49.44 175 VAL A O 1
ATOM 1269 N N . ALA A 1 176 ? 3.581 -28.948 20.199 1.00 39.84 176 ALA A N 1
ATOM 1270 C CA . ALA A 1 176 ? 4.500 -30.049 19.929 1.00 39.84 176 ALA A CA 1
ATOM 1271 C C . ALA A 1 176 ? 5.940 -29.517 19.946 1.00 39.84 176 ALA A C 1
ATOM 1273 O O . ALA A 1 176 ? 6.391 -28.846 19.020 1.00 39.84 176 ALA A O 1
ATOM 1274 N N . THR A 1 177 ? 6.647 -29.789 21.041 1.00 43.12 177 THR A N 1
ATOM 1275 C CA . THR A 1 177 ? 8.032 -29.365 21.276 1.00 43.12 177 THR A CA 1
ATOM 1276 C C . THR A 1 177 ? 8.990 -29.991 20.253 1.00 43.12 177 THR A C 1
ATOM 1278 O O . THR A 1 177 ? 9.010 -31.219 20.137 1.00 43.12 177 THR A O 1
ATOM 1281 N N . PRO A 1 178 ? 9.848 -29.217 19.562 1.00 44.06 178 PRO A N 1
ATOM 1282 C CA . PRO A 1 178 ? 10.943 -29.790 18.791 1.00 44.06 178 PRO A CA 1
ATOM 1283 C C . PRO A 1 178 ? 12.067 -30.230 19.741 1.00 44.06 178 PRO A C 1
ATOM 1285 O O . PRO A 1 178 ? 12.786 -29.407 20.306 1.00 44.06 178 PRO A O 1
ATOM 1288 N N . THR A 1 179 ? 12.232 -31.541 19.919 1.00 40.66 179 THR A N 1
ATOM 1289 C CA . THR A 1 179 ? 13.384 -32.099 20.639 1.00 40.66 179 THR A CA 1
ATOM 1290 C C . THR A 1 179 ? 14.648 -31.948 19.798 1.00 40.66 179 THR A C 1
ATOM 1292 O O . THR A 1 179 ? 14.794 -32.583 18.754 1.00 40.66 179 THR A O 1
ATOM 1295 N N . THR A 1 180 ? 15.591 -31.143 20.281 1.00 43.97 180 THR A N 1
ATOM 1296 C CA . THR A 1 180 ? 16.950 -31.071 19.740 1.00 43.97 180 THR A CA 1
ATOM 1297 C C . THR A 1 180 ? 17.666 -32.410 19.911 1.00 43.97 180 THR A C 1
ATOM 1299 O O . THR A 1 180 ? 17.961 -32.806 21.037 1.00 43.97 180 THR A O 1
ATOM 1302 N N . THR A 1 181 ? 18.053 -33.043 18.803 1.00 40.22 181 THR A N 1
ATOM 1303 C CA . THR A 1 181 ? 19.070 -34.103 18.803 1.00 40.22 181 THR A CA 1
ATOM 1304 C C . THR A 1 181 ? 20.134 -33.758 17.773 1.00 40.22 181 THR A C 1
ATOM 1306 O O . THR A 1 181 ? 19.967 -33.981 16.577 1.00 40.22 181 THR A O 1
ATOM 1309 N N . ALA A 1 182 ? 21.249 -33.202 18.245 1.00 45.22 182 ALA A N 1
ATOM 1310 C CA . ALA A 1 182 ? 22.458 -33.120 17.442 1.00 45.22 182 ALA A CA 1
ATOM 1311 C C . ALA A 1 182 ? 23.057 -34.527 17.331 1.00 45.22 182 ALA A C 1
ATOM 1313 O O . ALA A 1 182 ? 23.396 -35.126 18.351 1.00 45.22 182 ALA A O 1
ATOM 1314 N N . GLN A 1 183 ? 23.228 -35.042 16.113 1.00 40.16 183 GLN A N 1
ATOM 1315 C CA . GLN A 1 183 ? 23.979 -36.277 15.906 1.00 40.16 183 GLN A CA 1
ATOM 1316 C C . GLN A 1 183 ? 24.986 -36.119 14.770 1.00 40.16 183 GLN A C 1
ATOM 1318 O O . GLN A 1 183 ? 24.697 -36.298 13.591 1.00 40.16 183 GLN A O 1
ATOM 1323 N N . SER A 1 184 ? 26.204 -35.768 15.178 1.00 43.09 184 SER A N 1
ATOM 1324 C CA . SER A 1 184 ? 27.397 -35.921 14.356 1.00 43.09 184 SER A CA 1
ATOM 1325 C C . SER A 1 184 ? 27.658 -37.410 14.126 1.00 43.09 184 SER A C 1
ATOM 1327 O O . SER A 1 184 ? 27.796 -38.168 15.087 1.00 43.09 184 SER A O 1
ATOM 1329 N N . SER A 1 185 ? 27.764 -37.826 12.867 1.00 44.34 185 SER A N 1
ATOM 1330 C CA . SER A 1 185 ? 28.361 -39.113 12.505 1.00 44.34 185 SER A CA 1
ATOM 1331 C C . SER A 1 185 ? 29.015 -39.023 11.129 1.00 44.34 185 SER A C 1
ATOM 1333 O O . SER A 1 185 ? 28.384 -39.235 10.095 1.00 44.34 185 SER A O 1
ATOM 1335 N N . VAL A 1 186 ? 30.310 -38.711 11.136 1.00 45.53 186 VAL A N 1
ATOM 1336 C CA . VAL A 1 186 ? 31.210 -38.976 10.009 1.00 45.53 186 VAL A CA 1
ATOM 1337 C C . VAL A 1 186 ? 31.328 -40.480 9.770 1.00 45.53 186 VAL A C 1
ATOM 1339 O O . VAL A 1 186 ? 31.371 -41.265 10.718 1.00 45.53 186 VAL A O 1
ATOM 1342 N N . SER A 1 187 ? 31.456 -40.892 8.510 1.00 41.88 187 SER A N 1
ATOM 1343 C CA . SER A 1 187 ? 32.004 -42.202 8.140 1.00 41.88 187 SER A CA 1
ATOM 1344 C C . SER A 1 187 ? 32.691 -42.139 6.765 1.00 41.88 187 SER A C 1
ATOM 1346 O O . SER A 1 187 ? 32.360 -41.245 5.985 1.00 41.88 187 SER A O 1
ATOM 1348 N N . PRO A 1 188 ? 33.705 -42.989 6.494 1.00 52.75 188 PRO A N 1
ATOM 1349 C CA . PRO A 1 188 ? 34.775 -42.655 5.547 1.00 52.75 188 PRO A CA 1
ATOM 1350 C C . PRO A 1 188 ? 34.786 -43.528 4.269 1.00 52.75 188 PRO A C 1
ATOM 1352 O O . PRO A 1 188 ? 33.864 -44.303 4.037 1.00 52.75 188 PRO A O 1
ATOM 1355 N N . LEU A 1 189 ? 35.903 -43.446 3.521 1.00 40.25 189 LEU A N 1
ATOM 1356 C CA . LEU A 1 189 ? 36.251 -44.106 2.239 1.00 40.25 189 LEU A CA 1
ATOM 1357 C C . LEU A 1 189 ? 35.680 -43.383 0.990 1.00 40.25 189 LEU A C 1
ATOM 1359 O O . LEU A 1 189 ? 34.557 -42.903 1.017 1.00 40.25 189 LEU A O 1
ATOM 1363 N N . SER A 1 190 ? 36.400 -43.233 -0.135 1.00 47.06 190 SER A N 1
ATOM 1364 C CA . SER A 1 190 ? 37.621 -43.926 -0.595 1.00 47.06 190 SER A CA 1
ATOM 1365 C C . SER A 1 190 ? 38.609 -43.030 -1.388 1.00 47.06 190 SER A C 1
ATOM 1367 O O . SER A 1 190 ? 38.317 -41.889 -1.727 1.00 47.06 190 SER A O 1
ATOM 1369 N N . MET A 1 191 ? 39.798 -43.580 -1.655 1.00 42.84 191 MET A N 1
ATOM 1370 C CA . MET A 1 191 ? 41.043 -42.967 -2.155 1.00 42.84 191 MET A CA 1
ATOM 1371 C C . MET A 1 191 ? 41.057 -42.485 -3.620 1.00 42.84 191 MET A C 1
ATOM 1373 O O . MET A 1 191 ? 40.719 -43.255 -4.516 1.00 42.84 191 MET A O 1
ATOM 1377 N N . SER A 1 192 ? 41.635 -41.295 -3.860 1.00 46.06 192 SER A N 1
ATOM 1378 C CA . SER A 1 192 ? 42.670 -40.971 -4.883 1.00 46.06 192 SER A CA 1
ATOM 1379 C C . SER A 1 192 ? 42.927 -39.448 -4.899 1.00 46.06 192 SER A C 1
ATOM 1381 O O . SER A 1 192 ? 41.977 -38.681 -4.871 1.00 46.06 192 SER A O 1
ATOM 1383 N N . GLY A 1 193 ? 44.146 -38.902 -4.964 1.00 42.62 193 GLY A N 1
ATOM 1384 C CA . GLY A 1 193 ? 45.455 -39.548 -5.085 1.00 42.62 193 GLY A CA 1
ATOM 1385 C C . GLY A 1 193 ? 46.437 -38.743 -5.949 1.00 42.62 193 GLY A C 1
ATOM 1386 O O . GLY A 1 193 ? 46.874 -39.256 -6.971 1.00 42.62 193 GLY A O 1
ATOM 1387 N N . VAL A 1 194 ? 46.784 -37.501 -5.573 1.00 46.75 194 VAL A N 1
ATOM 1388 C CA . VAL A 1 194 ? 47.866 -36.722 -6.220 1.00 46.75 194 VAL A CA 1
ATOM 1389 C C . VAL A 1 194 ? 48.643 -35.921 -5.171 1.00 46.75 194 VAL A C 1
ATOM 1391 O O . VAL A 1 194 ? 48.077 -35.065 -4.497 1.00 46.75 194 VAL A O 1
ATOM 1394 N N . SER A 1 195 ? 49.948 -36.175 -5.060 1.00 44.75 195 SER A N 1
ATOM 1395 C CA . SER A 1 195 ? 50.873 -35.353 -4.269 1.00 44.75 195 SER A CA 1
ATOM 1396 C C . SER A 1 195 ? 51.340 -34.138 -5.067 1.00 44.75 195 SER A C 1
ATOM 1398 O O . SER A 1 195 ? 51.829 -34.297 -6.184 1.00 44.75 195 SER A O 1
ATOM 1400 N N . VAL A 1 196 ? 51.311 -32.950 -4.461 1.00 47.75 196 VAL A N 1
ATOM 1401 C CA . VAL A 1 196 ? 52.131 -31.802 -4.885 1.00 47.75 196 VAL A CA 1
ATOM 1402 C C . VAL A 1 196 ? 52.882 -31.266 -3.666 1.00 47.75 196 VAL A C 1
ATOM 1404 O O . VAL A 1 196 ? 52.397 -31.325 -2.538 1.00 47.75 196 VAL A O 1
ATOM 1407 N N . ILE A 1 197 ? 54.125 -30.855 -3.900 1.00 51.56 197 ILE A N 1
ATOM 1408 C CA . ILE A 1 197 ? 55.187 -30.753 -2.896 1.00 51.56 197 ILE A CA 1
ATOM 1409 C C . ILE A 1 197 ? 55.225 -29.358 -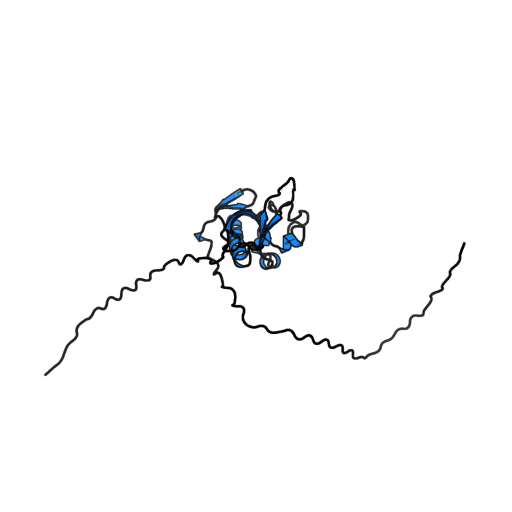2.256 1.00 51.56 197 ILE A C 1
ATOM 1411 O O . ILE A 1 197 ? 54.999 -28.352 -2.924 1.00 51.56 197 ILE A O 1
ATOM 1415 N N . VAL A 1 198 ? 55.538 -29.304 -0.960 1.00 43.81 198 VAL A N 1
ATOM 1416 C CA . VAL A 1 198 ? 55.634 -28.063 -0.174 1.00 43.81 198 VAL A CA 1
ATOM 1417 C C . VAL A 1 198 ? 56.881 -27.257 -0.545 1.00 43.81 198 VAL A C 1
ATOM 1419 O O . VAL A 1 198 ? 57.978 -27.806 -0.628 1.00 43.81 198 VAL A O 1
ATOM 1422 N N . GLY A 1 199 ? 56.722 -25.937 -0.659 1.00 38.59 199 GLY A N 1
ATOM 1423 C CA . GLY A 1 199 ? 57.820 -24.976 -0.758 1.00 38.59 199 GLY A CA 1
ATOM 1424 C C . GLY A 1 199 ? 57.445 -23.636 -0.126 1.00 38.59 199 GLY A C 1
ATOM 1425 O O . GLY A 1 199 ? 57.042 -22.718 -0.831 1.00 38.59 199 GLY A O 1
ATOM 1426 N N . VAL A 1 200 ? 57.569 -23.525 1.201 1.00 46.03 200 VAL A N 1
ATOM 1427 C CA . VAL A 1 200 ? 57.461 -22.248 1.927 1.00 46.03 200 VAL A CA 1
ATOM 1428 C C . VAL A 1 200 ? 58.820 -21.927 2.535 1.00 46.03 200 VAL A C 1
ATOM 1430 O O . VAL A 1 200 ? 59.235 -22.545 3.512 1.00 46.03 200 VAL A O 1
ATOM 1433 N N . THR A 1 201 ? 59.513 -20.953 1.953 1.00 49.19 201 THR A N 1
ATOM 1434 C CA . THR A 1 201 ? 60.730 -20.359 2.511 1.00 49.19 201 THR A CA 1
ATOM 1435 C C . THR A 1 201 ? 60.377 -19.102 3.297 1.00 49.19 201 THR A C 1
ATOM 1437 O O . THR A 1 201 ? 60.047 -18.061 2.733 1.00 49.19 201 THR A O 1
ATOM 1440 N N . THR A 1 202 ? 60.476 -19.186 4.621 1.00 48.09 202 THR A N 1
ATOM 1441 C CA . THR A 1 202 ? 60.468 -18.022 5.508 1.00 48.09 202 THR A CA 1
ATOM 1442 C C . THR A 1 202 ? 61.761 -17.228 5.340 1.00 48.09 202 THR A C 1
ATOM 1444 O O . THR A 1 202 ? 62.851 -17.773 5.493 1.00 48.09 202 THR A O 1
ATOM 1447 N N . ALA A 1 203 ? 61.644 -15.923 5.104 1.00 53.53 203 ALA A N 1
ATOM 1448 C CA . ALA A 1 203 ? 62.749 -14.980 5.226 1.00 53.53 203 ALA A CA 1
ATOM 1449 C C . ALA A 1 203 ? 62.262 -13.741 5.985 1.00 53.53 203 ALA A C 1
ATOM 1451 O O . ALA A 1 203 ? 61.626 -12.856 5.420 1.00 53.53 203 ALA A O 1
ATOM 1452 N N . ALA A 1 204 ? 62.549 -13.699 7.285 1.00 52.12 204 ALA A N 1
ATOM 1453 C CA . ALA A 1 204 ? 62.528 -12.456 8.039 1.00 52.12 204 ALA A CA 1
ATOM 1454 C C . ALA A 1 204 ? 63.881 -11.767 7.845 1.00 52.12 204 ALA A C 1
ATOM 1456 O O . ALA A 1 204 ? 64.909 -12.421 8.011 1.00 52.12 204 ALA A O 1
ATOM 1457 N N . PHE A 1 205 ? 63.893 -10.466 7.554 1.00 49.44 205 PHE A N 1
ATOM 1458 C CA . PHE A 1 205 ? 65.071 -9.644 7.813 1.00 49.44 205 PHE A CA 1
ATOM 1459 C C . PHE A 1 205 ? 64.679 -8.225 8.215 1.00 49.44 205 PHE A C 1
ATOM 1461 O O . PHE A 1 205 ? 63.863 -7.573 7.569 1.00 49.44 205 PHE A O 1
ATOM 1468 N N . THR A 1 206 ? 65.274 -7.794 9.318 1.00 55.94 206 THR A N 1
ATOM 1469 C CA . THR A 1 206 ? 65.184 -6.455 9.894 1.00 55.94 206 THR A CA 1
ATOM 1470 C C . THR A 1 206 ? 66.128 -5.507 9.163 1.00 55.94 206 THR A C 1
ATOM 1472 O O . THR A 1 206 ? 67.268 -5.901 8.905 1.00 55.94 206 THR A O 1
ATOM 1475 N N . LEU A 1 207 ? 65.698 -4.263 8.935 1.00 52.03 207 LEU A N 1
ATOM 1476 C CA . LEU A 1 207 ? 66.502 -3.037 9.060 1.00 52.03 207 LEU A CA 1
ATOM 1477 C C . LEU A 1 207 ? 65.575 -1.812 9.070 1.00 52.03 207 LEU A C 1
ATOM 1479 O O . LEU A 1 207 ? 64.681 -1.765 8.198 1.00 52.03 207 LEU A O 1
#

Secondary structure (DSSP, 8-state):
-----------------------------SEEEEEEEEEEEHHHHHTSB-SS-TTSBTTT-GGGSBHHHHHT-HHHHHT-EEEEEPP-TT----EEEEE-HHHHHHHHHHHHHHHHHTT--B--EEEEEEEE-SSSBPEEEEE-SEEEETTEEEEPPGGG-------PPPP------------------------------------

Foldseek 3Di:
DDDDDDDPPPPPPPPPPPPPPPPPDFPDDADKDKAKAWKFFPVLQVVQAAPVGRVHGCFQCQQARWLCLLAPVVVRLVRAIFGWHQDPDPDSGTDGQAGQPPQRSVQLNLLSVQCVVVPFTGIWIWIWIAGCPVDRHGHPIDTQQWIAGPNRTDGGDVVSRDRDPPPDDDDDDDDDDDDDDDDDDDDDDDDDDDDDDDDDDDDDDDD

Organism: Aphanomyces astaci (NCBI:txid112090)

Radius of gyration: 30.53 Å; chains: 1; bounding box: 136×67×39 Å

pLDDT: mean 79.11, std 22.88, range [38.41, 98.75]

Sequence (207 aa):
MQPSSFLLATFLLLLSMTTGASAQTCSAEGKTVTATGFIMDNLCIDLVNLMDNPTVKTLEGPEVHSIHCLVDVKSCVDSLYTLLAPPENGSNLYTVKYQLGVAGSALAKNYAENARLLGGEKGFGATVTGVDDGTPELKCVTLSNTVVVDGKPLTLSLSSMFPVPSTAAPDATTVATPTTTAQSSVSPLSMSGVSVIVGVTTAAFTL